Protein AF-0000000084917648 (afdb_homodimer)

Solvent-accessible surface area (backbone atoms only — not comparable to full-atom values): 10241 Å² total; per-residue (Å²): 129,84,77,66,48,69,68,54,46,35,52,49,40,51,48,42,51,74,72,73,44,63,70,90,78,49,55,69,70,57,50,38,51,44,48,20,22,52,56,38,34,49,38,61,77,41,46,79,84,23,60,66,53,55,49,49,50,48,50,49,37,52,44,38,51,43,28,61,74,48,59,87,49,50,29,68,55,18,33,50,52,34,36,52,52,48,54,50,55,53,58,71,70,104,130,84,76,69,48,70,65,52,46,35,52,49,39,52,49,43,50,73,73,72,44,62,68,90,78,49,56,68,70,57,51,37,50,43,48,21,22,52,54,37,34,47,38,60,75,42,48,78,78,28,62,65,52,57,50,51,51,49,51,49,37,52,45,40,51,43,29,61,74,48,60,87,50,51,28,69,56,18,34,52,51,34,36,51,52,49,53,50,55,53,57,72,70,104

InterPro domains:
  IPR000582 Acyl-CoA-binding protein, ACBP [PF00887] (7-85)
  IPR000582 Acyl-CoA-binding protein, ACBP [PS51228] (6-94)
  IPR014352 FERM/acyl-CoA-binding protein superfamily [G3DSA:1.20.80.10] (1-94)
  IPR035984 Acyl-CoA binding protein superfamily [SSF47027] (5-92)

Sequence (188 aa):
MSKQSLDERFKEAIRIANEQIPKTSVPQDVQLVLYAYYKQALSENISYNHHGYESDELITAFKQNAWMQVRHLTADEAKEKYIENINQLLKDRQMSKQSLDERFKEAIRIANEQIPKTSVPQDVQLVLYAYYKQALSENISYNHHGYESDELITAFKQNAWMQVRHLTADEAKEKYIENINQLLKDRQ

pLDDT: mean 89.58, std 13.02, range [46.62, 98.62]

Secondary structure (DSSP, 8-state):
-----HHHHHHHHHHHHHHTS-GGGS-HHHHHHHHHHHHHHTHHHHHTT-HHHHHHHHHHHHHHHHHHTTTTS-HHHHHHHHHHHHHHHHHHH-/-----HHHHHHHHHHHHHHTS-GGGS-HHHHHHHHHHHHHHTHHHHHTT-HHHHHHHHHHHHHHHHHHTTTTS-HHHHHHHHHHHHHHHHHHH-

Radius of gyration: 21.87 Å; Cα contacts (8 Å, |Δi|>4): 157; chains: 2; bounding box: 38×73×40 Å

Organism: Flavobacterium indicum (strain DSM 17447 / CIP 109464 / GPTSA100-9) (NCBI:txid1094466)

Foldseek 3Di:
DPPDDPVRVVVVVVVCCVPPPDPVNDDPVVVVVVVVVVVVVCVVVCPPVPPPVVVVVVVVVVVVVVCVVCVVDDPVRVVVVVVVVVVVVVVVVD/DPPDDPVRVVVVVVVCCVPPPDPVVDDPVVVVVVVVVVVVVCVVVVPVPPPPVVVVVVVVVVVVVVCVVCVVDDPVRVVVVVVVVVVVVVVVVD

Nearest PDB structures (foldseek):
  7qv2-assembly1_o  TM=3.275E-01  e=2.509E+00  Bacillus subtilis subsp. subtilis str. 168
  4w29-assembly1_AO  TM=3.452E-01  e=5.574E+00  Thermus thermophilus HB27
  7qv2-assembly1_o  TM=3.278E-01  e=5.607E+00  Bacillus subtilis subsp. subtilis str. 168

Structure (mmCIF, N/CA/C/O backbone):
data_AF-0000000084917648-model_v1
#
loop_
_entity.id
_entity.type
_entity.pdbx_description
1 polymer 'Probable Acyl CoA binding protein'
#
loop_
_atom_site.group_PDB
_atom_site.id
_atom_site.type_symbol
_atom_site.label_atom_id
_atom_site.label_alt_id
_atom_site.label_comp_id
_atom_site.label_asym_id
_atom_site.label_entity_id
_atom_site.label_seq_id
_atom_site.pdbx_PDB_ins_code
_atom_site.Cartn_x
_atom_site.Cartn_y
_atom_site.Cartn_z
_atom_site.occupancy
_atom_site.B_iso_or_equiv
_atom_site.auth_seq_id
_atom_site.auth_comp_id
_atom_site.auth_asym_id
_atom_site.auth_atom_id
_atom_site.pdbx_PDB_model_num
ATOM 1 N N . MET A 1 1 ? -13.773 -37.625 -17.016 1 46.97 1 MET A N 1
ATOM 2 C CA . MET A 1 1 ? -12.906 -37.156 -15.93 1 46.97 1 MET A CA 1
ATOM 3 C C . MET A 1 1 ? -13.523 -35.969 -15.203 1 46.97 1 MET A C 1
ATOM 5 O O . MET A 1 1 ? -13.914 -34.969 -15.844 1 46.97 1 MET A O 1
ATOM 9 N N . SER A 1 2 ? -14.164 -36 -14.062 1 53.94 2 SER A N 1
ATOM 10 C CA . SER A 1 2 ? -15.023 -35.031 -13.375 1 53.94 2 SER A CA 1
ATOM 11 C C . SER A 1 2 ? -14.359 -33.656 -13.297 1 53.94 2 SER A C 1
ATOM 13 O O . SER A 1 2 ? -13.18 -33.562 -12.953 1 53.94 2 SER A O 1
ATOM 15 N N . LYS A 1 3 ? -14.805 -32.688 -14.086 1 69.44 3 LYS A N 1
ATOM 16 C CA . LYS A 1 3 ? -14.203 -31.359 -14.258 1 69.44 3 LYS A CA 1
ATOM 17 C C . LYS A 1 3 ? -13.898 -30.719 -12.914 1 69.44 3 LYS A C 1
ATOM 19 O O . LYS A 1 3 ? -14.781 -30.609 -12.055 1 69.44 3 LYS A O 1
ATOM 24 N N . GLN A 1 4 ? -12.695 -30.75 -12.5 1 89.69 4 GLN A N 1
ATOM 25 C CA . GLN A 1 4 ? -12.281 -30.109 -11.258 1 89.69 4 GLN A CA 1
ATOM 26 C C . GLN A 1 4 ? -13 -28.781 -11.062 1 89.69 4 GLN A C 1
ATOM 28 O O . GLN A 1 4 ? -13.258 -28.062 -12.023 1 89.69 4 GLN A O 1
ATOM 33 N N . SER A 1 5 ? -13.562 -28.641 -9.906 1 95.62 5 SER A N 1
ATOM 34 C CA . SER A 1 5 ? -14.141 -27.344 -9.586 1 95.62 5 SER A CA 1
ATOM 35 C C . SER A 1 5 ? -13.117 -26.234 -9.758 1 95.62 5 SER A C 1
ATOM 37 O O . SER A 1 5 ? -11.914 -26.484 -9.844 1 95.62 5 SER A O 1
ATOM 39 N N . LEU A 1 6 ? -13.617 -25.078 -9.945 1 96.69 6 LEU A N 1
ATOM 40 C CA . LEU A 1 6 ? -12.734 -23.922 -10.031 1 96.69 6 LEU A CA 1
ATOM 41 C C . LEU A 1 6 ? -11.797 -23.859 -8.828 1 96.69 6 LEU A C 1
ATOM 43 O O . LEU A 1 6 ? -10.602 -23.609 -8.984 1 96.69 6 LEU A O 1
ATOM 47 N N . ASP A 1 7 ? -12.359 -24.141 -7.691 1 95.19 7 ASP A N 1
ATOM 48 C CA . ASP A 1 7 ? -11.57 -24.125 -6.465 1 95.19 7 ASP A CA 1
ATOM 49 C C . ASP A 1 7 ? -10.461 -25.172 -6.516 1 95.19 7 ASP A C 1
ATOM 51 O O . ASP A 1 7 ? -9.336 -24.922 -6.082 1 95.19 7 ASP A O 1
ATOM 55 N N . GLU A 1 8 ? -10.82 -26.297 -6.941 1 96.81 8 GLU A N 1
ATOM 56 C CA . GLU A 1 8 ? -9.828 -27.375 -7.051 1 96.81 8 GLU A CA 1
ATOM 57 C C . GLU A 1 8 ? -8.727 -27.016 -8.047 1 96.81 8 GLU A C 1
ATOM 59 O O . GLU A 1 8 ? -7.551 -27.25 -7.785 1 96.81 8 GLU A O 1
ATOM 64 N N . ARG A 1 9 ? -9.156 -26.484 -9.172 1 97.75 9 ARG A N 1
ATOM 65 C CA . ARG A 1 9 ? -8.188 -26.062 -10.172 1 97.75 9 ARG A CA 1
ATOM 66 C C . ARG A 1 9 ? -7.293 -24.953 -9.625 1 97.75 9 ARG A C 1
ATOM 68 O O . ARG A 1 9 ? -6.094 -24.922 -9.922 1 97.75 9 ARG A O 1
ATOM 75 N N . PHE A 1 10 ? -7.867 -24.062 -8.898 1 98 10 PHE A N 1
ATOM 76 C CA . PHE A 1 10 ? -7.117 -22.984 -8.281 1 98 10 PHE A CA 1
ATOM 77 C C . PHE A 1 10 ? -6.09 -23.516 -7.293 1 98 10 PHE A C 1
ATOM 79 O O . PHE A 1 10 ? -4.926 -23.109 -7.32 1 98 10 PHE A O 1
ATOM 86 N N . LYS A 1 11 ? -6.469 -24.406 -6.48 1 97.25 11 LYS A N 1
ATOM 87 C CA . LYS A 1 11 ? -5.551 -25.016 -5.52 1 97.25 11 LYS A CA 1
ATOM 88 C C . LYS A 1 11 ? -4.414 -25.734 -6.234 1 97.25 11 LYS A C 1
ATOM 90 O O . LYS A 1 11 ? -3.262 -25.672 -5.801 1 97.25 11 LYS A O 1
ATOM 95 N N . GLU A 1 12 ? -4.758 -26.453 -7.262 1 97.69 12 GLU A N 1
ATOM 96 C CA . GLU A 1 12 ? -3.729 -27.141 -8.047 1 97.69 12 GLU A CA 1
ATOM 97 C C . GLU A 1 12 ? -2.748 -26.125 -8.648 1 97.69 12 GLU A C 1
ATOM 99 O O . GLU A 1 12 ? -1.538 -26.375 -8.664 1 97.69 12 GLU A O 1
ATOM 104 N N . ALA A 1 13 ? -3.299 -25.047 -9.211 1 97.94 13 ALA A N 1
ATOM 105 C CA . ALA A 1 13 ? -2.439 -24.016 -9.781 1 97.94 13 ALA A CA 1
ATOM 106 C C . ALA A 1 13 ? -1.473 -23.453 -8.734 1 97.94 13 ALA A C 1
ATOM 108 O O . ALA A 1 13 ? -0.302 -23.203 -9.031 1 97.94 13 ALA A O 1
ATOM 109 N N . ILE A 1 14 ? -1.969 -23.281 -7.504 1 97.69 14 ILE A N 1
ATOM 110 C CA . ILE A 1 14 ? -1.123 -22.812 -6.41 1 97.69 14 ILE A CA 1
ATOM 111 C C . ILE A 1 14 ? -0.004 -23.812 -6.156 1 97.69 14 ILE A C 1
ATOM 113 O O . ILE A 1 14 ? 1.155 -23.438 -5.98 1 97.69 14 ILE A O 1
ATOM 117 N N . ARG A 1 15 ? -0.348 -25.078 -6.121 1 97.75 15 ARG A N 1
ATOM 118 C CA . ARG A 1 15 ? 0.639 -26.125 -5.91 1 97.75 15 ARG A CA 1
ATOM 119 C C . ARG A 1 15 ? 1.707 -26.109 -7 1 97.75 15 ARG A C 1
ATOM 121 O O . ARG A 1 15 ? 2.9 -26.203 -6.707 1 97.75 15 ARG A O 1
ATOM 128 N N . ILE A 1 16 ? 1.282 -26 -8.219 1 97.5 16 ILE A N 1
ATOM 129 C CA . ILE A 1 16 ? 2.197 -25.953 -9.352 1 97.5 16 ILE A CA 1
ATOM 130 C C . ILE A 1 16 ? 3.146 -24.766 -9.195 1 97.5 16 ILE A C 1
ATOM 132 O O . ILE A 1 16 ? 4.359 -24.906 -9.359 1 97.5 16 ILE A O 1
ATOM 136 N N . ALA A 1 17 ? 2.592 -23.578 -8.906 1 97.06 17 ALA A N 1
ATOM 137 C CA . ALA A 1 17 ? 3.395 -22.359 -8.727 1 97.06 17 ALA A CA 1
ATOM 138 C C . ALA A 1 17 ? 4.48 -22.578 -7.672 1 97.06 17 ALA A C 1
ATOM 140 O O . ALA A 1 17 ? 5.617 -22.141 -7.844 1 97.06 17 ALA A O 1
ATOM 141 N N . ASN A 1 18 ? 4.102 -23.281 -6.582 1 96.69 18 ASN A N 1
ATOM 142 C CA . ASN A 1 18 ? 5 -23.453 -5.445 1 96.69 18 ASN A CA 1
ATOM 143 C C . ASN A 1 18 ? 6.027 -24.547 -5.699 1 96.69 18 ASN A C 1
ATOM 145 O O . ASN A 1 18 ? 7.172 -24.453 -5.254 1 96.69 18 ASN A O 1
ATOM 149 N N . GLU A 1 19 ? 5.645 -25.516 -6.457 1 96.56 19 GLU A N 1
ATOM 150 C CA . GLU A 1 19 ? 6.469 -26.719 -6.523 1 96.56 19 GLU A CA 1
ATOM 151 C C . GLU A 1 19 ? 7.215 -26.812 -7.852 1 96.56 19 GLU A C 1
ATOM 153 O O . GLU A 1 19 ? 8.297 -27.391 -7.926 1 96.56 19 GLU A O 1
ATOM 158 N N . GLN A 1 20 ? 6.645 -26.281 -8.891 1 96.25 20 GLN A N 1
ATOM 159 C CA . GLN A 1 20 ? 7.172 -26.594 -10.211 1 96.25 20 GLN A CA 1
ATOM 160 C C . GLN A 1 20 ? 7.754 -25.344 -10.883 1 96.25 20 GLN A C 1
ATOM 162 O O . GLN A 1 20 ? 8.469 -25.453 -11.883 1 96.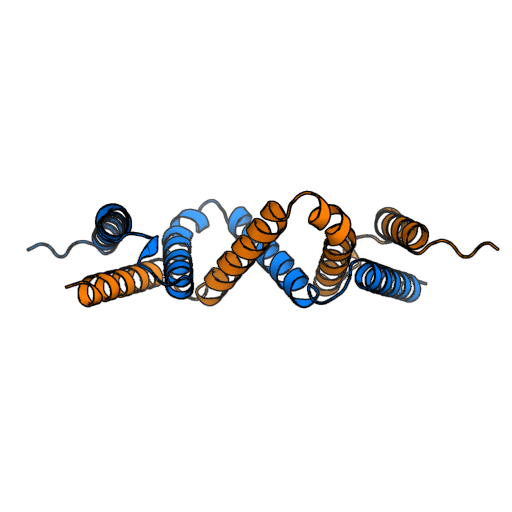25 20 GLN A O 1
ATOM 167 N N . ILE A 1 21 ? 7.492 -24.172 -10.422 1 96.75 21 ILE A N 1
ATOM 168 C CA . ILE A 1 21 ? 7.953 -22.938 -11.055 1 96.75 21 ILE A CA 1
ATOM 169 C C . ILE A 1 21 ? 8.844 -22.172 -10.086 1 96.75 21 ILE A C 1
ATOM 171 O O . ILE A 1 21 ? 8.352 -21.516 -9.164 1 96.75 21 ILE A O 1
ATOM 175 N N . PRO A 1 22 ? 10.133 -22.203 -10.273 1 95.56 22 PRO A N 1
ATOM 176 C CA . PRO A 1 22 ? 11.008 -21.422 -9.398 1 95.56 22 PRO A CA 1
ATOM 177 C C . PRO A 1 22 ? 10.719 -19.922 -9.477 1 95.56 22 PRO A C 1
ATOM 179 O O . PRO A 1 22 ? 10.648 -19.359 -10.562 1 95.56 22 PRO A O 1
ATOM 182 N N . LYS A 1 23 ? 10.586 -19.297 -8.344 1 94.38 23 LYS A N 1
ATOM 183 C CA . LYS A 1 23 ? 10.25 -17.875 -8.266 1 94.38 23 LYS A CA 1
ATOM 184 C C . LYS A 1 23 ? 11.242 -17.031 -9.047 1 94.38 23 LYS A C 1
ATOM 186 O O . LYS A 1 23 ? 10.859 -16.062 -9.703 1 94.38 23 LYS A O 1
ATOM 191 N N . THR A 1 24 ? 12.539 -17.406 -9 1 94.88 24 THR A N 1
ATOM 192 C CA . THR A 1 24 ? 13.625 -16.656 -9.625 1 94.88 24 THR A CA 1
ATOM 193 C C . THR A 1 24 ? 13.492 -16.672 -11.141 1 94.88 24 THR A C 1
ATOM 195 O O . THR A 1 24 ? 14.094 -15.852 -11.836 1 94.88 24 THR A O 1
ATOM 198 N N . SER A 1 25 ? 12.742 -17.625 -11.664 1 95.62 25 SER A N 1
ATOM 199 C CA . SER A 1 25 ? 12.586 -17.75 -13.109 1 95.62 25 SER A CA 1
ATOM 200 C C . SER A 1 25 ? 11.414 -16.906 -13.617 1 95.62 25 SER A C 1
ATOM 202 O O . SER A 1 25 ? 11.203 -16.797 -14.82 1 95.62 25 SER A O 1
ATOM 204 N N . VAL A 1 26 ? 10.602 -16.344 -12.773 1 97 26 VAL A N 1
ATOM 205 C CA . VAL A 1 26 ? 9.406 -15.57 -13.117 1 97 26 VAL A CA 1
ATOM 206 C C . VAL A 1 26 ? 9.727 -14.086 -13.047 1 97 26 VAL A C 1
ATOM 208 O O . VAL A 1 26 ? 10.188 -13.586 -12.016 1 97 26 VAL A O 1
ATOM 211 N N . PRO A 1 27 ? 9.5 -13.344 -14.141 1 95.75 27 PRO A N 1
ATOM 212 C CA . PRO A 1 27 ? 9.703 -11.891 -14.109 1 95.75 27 PRO A CA 1
ATOM 213 C C . PRO A 1 27 ? 8.906 -11.211 -12.992 1 95.75 27 PRO A C 1
ATOM 215 O O . PRO A 1 27 ? 7.797 -11.641 -12.672 1 95.75 27 PRO A O 1
ATOM 218 N N . GLN A 1 28 ? 9.445 -10.164 -12.422 1 94.19 28 GLN A N 1
ATOM 219 C CA . GLN A 1 28 ? 8.859 -9.477 -11.273 1 94.19 28 GLN A CA 1
ATOM 220 C C . GLN A 1 28 ? 7.449 -8.992 -11.578 1 94.19 28 GLN A C 1
ATOM 222 O O . GLN A 1 28 ? 6.57 -9.039 -10.711 1 94.19 28 GLN A O 1
ATOM 227 N N . ASP A 1 29 ? 7.227 -8.5 -12.781 1 95.56 29 ASP A N 1
ATOM 228 C CA . ASP A 1 29 ? 5.91 -7.984 -13.141 1 95.56 29 ASP A CA 1
ATOM 229 C C . ASP A 1 29 ? 4.867 -9.102 -13.148 1 95.56 29 ASP A C 1
ATOM 231 O O . ASP A 1 29 ? 3.725 -8.891 -12.742 1 95.56 29 ASP A O 1
ATOM 235 N N . VAL A 1 30 ? 5.32 -10.312 -13.617 1 97 30 VAL A N 1
ATOM 236 C CA . VAL A 1 30 ? 4.406 -11.453 -13.633 1 97 30 VAL A CA 1
ATOM 237 C C . VAL A 1 30 ? 4.152 -11.93 -12.203 1 97 30 VAL A C 1
ATOM 239 O O . VAL A 1 30 ? 3.029 -12.297 -11.859 1 97 30 VAL A O 1
ATOM 242 N N . GLN A 1 31 ? 5.176 -11.859 -11.359 1 97.38 31 GLN A N 1
ATOM 243 C CA . GLN A 1 31 ? 5 -12.219 -9.953 1 97.38 31 GLN A CA 1
ATOM 244 C C . GLN A 1 31 ? 3.953 -11.328 -9.289 1 97.38 31 GLN A C 1
ATOM 246 O O . GLN A 1 31 ? 3.111 -11.82 -8.531 1 97.38 31 GLN A O 1
ATOM 251 N N . LEU A 1 32 ? 3.959 -10.078 -9.625 1 97 32 LEU A N 1
ATOM 252 C CA . LEU A 1 32 ? 3.02 -9.125 -9.047 1 97 32 LEU A CA 1
ATOM 253 C C . LEU A 1 32 ? 1.599 -9.406 -9.523 1 97 32 LEU A C 1
ATOM 255 O O . LEU A 1 32 ? 0.647 -9.32 -8.75 1 97 32 LEU A O 1
ATOM 259 N N . VAL A 1 33 ? 1.49 -9.734 -10.797 1 97.31 33 VAL A N 1
ATOM 260 C CA . VAL A 1 33 ? 0.186 -10.039 -11.375 1 97.31 33 VAL A CA 1
ATOM 261 C C . VAL A 1 33 ? -0.397 -11.281 -10.703 1 97.31 33 VAL A C 1
ATOM 263 O O . VAL A 1 33 ? -1.576 -11.305 -10.344 1 97.31 33 VAL A O 1
ATOM 266 N N . LEU A 1 34 ? 0.448 -12.281 -10.539 1 98.31 34 LEU A N 1
ATOM 267 C CA . LEU A 1 34 ? 0.015 -13.508 -9.883 1 98.31 34 LEU A CA 1
ATOM 268 C C . LEU A 1 34 ? -0.412 -13.242 -8.445 1 98.31 34 LEU A C 1
ATOM 270 O O . LEU A 1 34 ? -1.437 -13.75 -7.988 1 98.31 34 LEU A O 1
ATOM 274 N N . TYR A 1 35 ? 0.358 -12.445 -7.773 1 97.44 35 TYR A N 1
ATOM 275 C CA . TYR A 1 35 ? 0.004 -12.031 -6.422 1 97.44 35 TYR A CA 1
ATOM 276 C C . TYR A 1 35 ? -1.377 -11.383 -6.391 1 97.44 35 TYR A C 1
ATOM 278 O O . TYR A 1 35 ? -2.203 -11.711 -5.535 1 97.44 35 TYR A O 1
ATOM 286 N N . ALA A 1 36 ? -1.595 -10.469 -7.25 1 97.38 36 ALA A N 1
ATOM 287 C CA . ALA A 1 36 ? -2.844 -9.711 -7.289 1 97.38 36 ALA A CA 1
ATOM 288 C C . ALA A 1 36 ? -4.039 -10.641 -7.48 1 97.38 36 ALA A C 1
ATOM 290 O O . ALA A 1 36 ? -5.031 -10.547 -6.75 1 97.38 36 ALA A O 1
ATOM 291 N N . TYR A 1 37 ? -3.928 -11.547 -8.469 1 97.88 37 TYR A N 1
ATOM 292 C CA . TYR A 1 37 ? -5.016 -12.484 -8.719 1 97.88 37 TYR A CA 1
ATOM 293 C C . TYR A 1 37 ? -5.215 -13.422 -7.531 1 97.88 37 TYR A C 1
ATOM 295 O O . TYR A 1 37 ? -6.348 -13.711 -7.145 1 97.88 37 TYR A O 1
ATOM 303 N N . TYR A 1 38 ? -4.125 -13.906 -6.949 1 97.38 38 TYR A N 1
ATOM 304 C CA . TYR A 1 38 ? -4.195 -14.781 -5.777 1 97.38 38 TYR A CA 1
ATOM 305 C C . TYR A 1 38 ? -4.934 -14.094 -4.633 1 97.38 38 TYR A C 1
ATOM 307 O O . TYR A 1 38 ? -5.863 -14.664 -4.062 1 97.38 38 TYR A O 1
ATOM 315 N N . LYS A 1 39 ? -4.445 -12.898 -4.375 1 93.88 39 LYS A N 1
ATOM 316 C CA . LYS A 1 39 ? -5.051 -12.125 -3.297 1 93.88 39 LYS A CA 1
ATOM 317 C C . LYS A 1 39 ? -6.535 -11.875 -3.566 1 93.88 39 LYS A C 1
ATOM 319 O O . LYS A 1 39 ? -7.367 -12.047 -2.676 1 93.88 39 LYS A O 1
ATOM 324 N N . GLN A 1 40 ? -6.926 -11.469 -4.758 1 94.88 40 GLN A N 1
ATOM 325 C CA . GLN A 1 40 ? -8.305 -11.18 -5.129 1 94.88 40 GLN A CA 1
ATOM 326 C C . GLN A 1 40 ? -9.164 -12.438 -5.09 1 94.88 40 GLN A C 1
ATOM 328 O O . GLN A 1 40 ? -10.352 -12.375 -4.762 1 94.88 40 GLN A O 1
ATOM 333 N N . ALA A 1 41 ? -8.586 -13.578 -5.406 1 96.19 41 ALA A N 1
ATOM 334 C CA . ALA A 1 41 ? -9.289 -14.859 -5.391 1 96.19 41 ALA A CA 1
ATOM 335 C C . ALA A 1 41 ? -9.734 -15.219 -3.977 1 96.19 41 ALA A C 1
ATOM 337 O O . ALA A 1 41 ? -10.742 -15.914 -3.795 1 96.19 41 ALA A O 1
ATOM 338 N N . LEU A 1 42 ? -9.023 -14.727 -3.02 1 91.69 42 LEU A N 1
ATOM 339 C CA . LEU A 1 42 ? -9.312 -15.055 -1.626 1 91.69 42 LEU A CA 1
ATOM 340 C C . LEU A 1 42 ? -10.266 -14.031 -1.016 1 91.69 42 LEU A C 1
ATOM 342 O O . LEU A 1 42 ? -10.688 -14.172 0.132 1 91.69 42 LEU A O 1
ATOM 346 N N . SER A 1 43 ? -10.594 -12.945 -1.719 1 84.81 43 SER A N 1
ATOM 347 C CA . SER A 1 43 ? -11.305 -11.789 -1.184 1 84.81 43 SER A CA 1
ATOM 348 C C . SER A 1 43 ? -12.719 -12.164 -0.742 1 84.81 43 SER A C 1
ATOM 350 O O . SER A 1 43 ? -13.273 -11.547 0.163 1 84.81 43 SER A O 1
ATOM 352 N N . GLU A 1 44 ? -13.516 -13.031 -1.524 1 71.94 44 GLU A N 1
ATOM 353 C CA . GLU A 1 44 ? -14.844 -13.438 -1.086 1 71.94 44 GLU A CA 1
ATOM 354 C C . GLU A 1 44 ? -14.789 -14.125 0.275 1 71.94 44 GLU A C 1
ATOM 356 O O . GLU A 1 44 ? -15.711 -13.992 1.08 1 71.94 44 GLU A O 1
ATOM 361 N N . ASN A 1 45 ? -13.844 -14.875 0.431 1 65.94 45 ASN A N 1
ATOM 362 C CA . ASN A 1 45 ? -13.672 -15.492 1.741 1 65.94 45 ASN A CA 1
ATOM 363 C C . ASN A 1 45 ? -13.391 -14.453 2.822 1 65.94 45 ASN A C 1
ATOM 365 O O . ASN A 1 45 ? -13.766 -14.641 3.98 1 65.94 45 ASN A O 1
ATOM 369 N N . ILE A 1 46 ? -12.914 -13.336 2.443 1 59.69 46 ILE A N 1
ATOM 370 C CA . ILE A 1 46 ? -12.578 -12.234 3.336 1 59.69 46 ILE A CA 1
ATOM 371 C C . ILE A 1 46 ? -13.805 -11.344 3.535 1 59.69 46 ILE A C 1
ATOM 373 O O . ILE A 1 46 ? -14.016 -10.805 4.625 1 59.69 46 ILE A O 1
ATOM 377 N N . SER A 1 47 ? -14.664 -11.227 2.51 1 57.38 47 SER A N 1
ATOM 378 C CA . SER A 1 47 ? -15.789 -10.297 2.473 1 57.38 47 SER A CA 1
ATOM 379 C C . SER A 1 47 ? -16.812 -10.617 3.559 1 57.38 47 SER A C 1
ATOM 381 O O . SER A 1 47 ? -17.375 -9.703 4.168 1 57.38 47 SER A O 1
ATOM 383 N N . TYR A 1 48 ? -17.234 -11.898 3.715 1 53.47 48 TYR A N 1
ATOM 384 C CA . TYR A 1 48 ? -18.312 -12.148 4.668 1 53.47 48 TYR A CA 1
ATOM 385 C C . TYR A 1 48 ? -18 -11.539 6.027 1 53.47 48 TYR A C 1
ATOM 387 O O . TYR A 1 48 ? -18.875 -10.977 6.688 1 53.47 48 TYR A O 1
ATOM 395 N N . ASN A 1 49 ? -16.984 -11.922 6.574 1 52.19 49 ASN A N 1
ATOM 396 C CA . ASN A 1 49 ? -16.688 -11.5 7.941 1 52.19 49 ASN A CA 1
ATOM 397 C C . ASN A 1 49 ? -15.969 -10.156 7.973 1 52.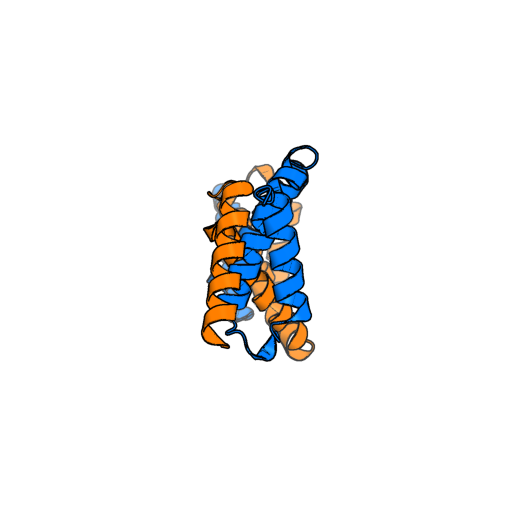19 49 ASN A C 1
ATOM 399 O O . ASN A 1 49 ? -15.852 -9.539 9.031 1 52.19 49 ASN A O 1
ATOM 403 N N . HIS A 1 50 ? -15.406 -9.586 6.738 1 57.53 50 HIS A N 1
ATOM 404 C CA . HIS A 1 50 ? -14.328 -8.648 7.035 1 57.53 50 HIS A CA 1
ATOM 405 C C . HIS A 1 50 ? -14.516 -7.332 6.281 1 57.53 50 HIS A C 1
ATOM 407 O O . HIS A 1 50 ? -13.562 -6.805 5.699 1 57.53 50 HIS A O 1
ATOM 413 N N . HIS A 1 51 ? -15.68 -6.922 6.098 1 59.97 51 HIS A N 1
ATOM 414 C CA . HIS A 1 51 ? -15.867 -5.582 5.559 1 59.97 51 HIS A CA 1
ATOM 415 C C . HIS A 1 51 ? -14.82 -4.617 6.121 1 59.97 51 HIS A C 1
ATOM 417 O O . HIS A 1 51 ? -14.25 -3.814 5.379 1 59.97 51 HIS A O 1
ATOM 423 N N . GLY A 1 52 ? -14.586 -4.836 7.395 1 64.25 52 GLY A N 1
ATOM 424 C CA . GLY A 1 52 ? -13.602 -3.984 8.039 1 64.25 52 GLY A CA 1
ATOM 425 C C . GLY A 1 52 ? -12.203 -4.164 7.488 1 64.25 52 GLY A C 1
ATOM 426 O O . GLY A 1 52 ? -11.477 -3.186 7.285 1 64.25 52 GLY A O 1
ATOM 427 N N . TYR A 1 53 ? -11.922 -5.383 7.211 1 66.25 53 TYR A N 1
ATOM 428 C CA . TYR A 1 53 ? -10.586 -5.695 6.719 1 66.25 53 TYR A CA 1
ATOM 429 C C . TYR A 1 53 ? -10.383 -5.133 5.316 1 66.25 53 TYR A C 1
ATOM 431 O O . TYR A 1 53 ? -9.352 -4.52 5.035 1 66.25 53 TYR A O 1
ATOM 439 N N . GLU A 1 54 ? -11.391 -5.2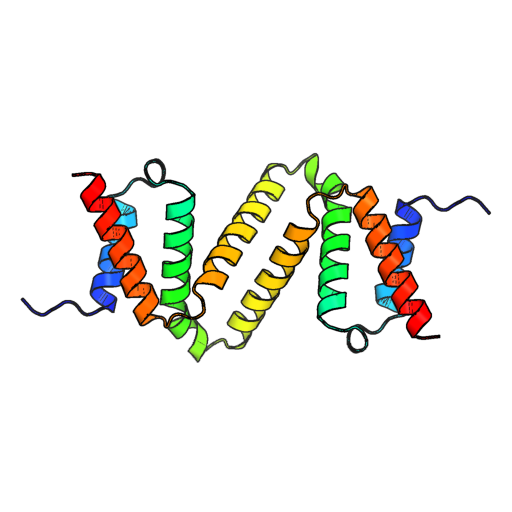89 4.461 1 67.69 54 GLU A N 1
ATOM 440 C CA . GLU A 1 54 ? -11.32 -4.738 3.111 1 67.69 54 GLU A CA 1
ATOM 441 C C . GLU A 1 54 ? -11.172 -3.221 3.143 1 67.69 54 GLU A C 1
ATOM 443 O O . GLU A 1 54 ? -10.398 -2.65 2.369 1 67.69 54 GLU A O 1
ATOM 448 N N . SER A 1 55 ? -11.859 -2.674 4.125 1 76.44 55 SER A N 1
ATOM 449 C CA . SER A 1 55 ? -11.766 -1.224 4.262 1 76.44 55 SER A CA 1
ATOM 450 C C . SER A 1 55 ? -10.367 -0.799 4.688 1 76.44 55 SER A C 1
ATOM 452 O O . SER A 1 55 ? -9.797 0.137 4.125 1 76.44 55 SER A O 1
ATOM 454 N N . ASP A 1 56 ? -9.836 -1.603 5.504 1 84.69 56 ASP A N 1
ATOM 455 C CA . ASP A 1 56 ? -8.5 -1.294 6.008 1 84.69 56 ASP A CA 1
ATOM 456 C C . ASP A 1 56 ? -7.449 -1.474 4.918 1 84.69 56 ASP A C 1
ATOM 458 O O . ASP A 1 56 ? -6.516 -0.674 4.812 1 84.69 56 ASP A O 1
ATOM 462 N N . GLU A 1 57 ? -7.699 -2.479 4.125 1 83.81 57 GLU A N 1
ATOM 463 C CA . GLU A 1 57 ? -6.75 -2.729 3.045 1 83.81 57 GLU A CA 1
ATOM 464 C C . GLU A 1 57 ? -6.836 -1.647 1.972 1 83.81 57 GLU A C 1
ATOM 466 O O . GLU A 1 57 ? -5.816 -1.233 1.416 1 83.81 57 GLU A O 1
ATOM 471 N N . LEU A 1 58 ? -8.047 -1.245 1.773 1 87.06 58 LEU A N 1
ATOM 472 C CA . LEU A 1 58 ? -8.234 -0.173 0.802 1 87.06 58 LEU A CA 1
ATOM 473 C C . LEU A 1 58 ? -7.602 1.124 1.293 1 87.06 58 LEU A C 1
ATOM 475 O O . LEU A 1 58 ? -6.938 1.825 0.525 1 87.06 58 LEU A O 1
ATOM 479 N N . ILE A 1 59 ? -7.777 1.362 2.541 1 88.62 59 ILE A N 1
ATOM 480 C CA . ILE A 1 59 ? -7.199 2.566 3.129 1 88.62 59 ILE A CA 1
ATOM 481 C C . ILE A 1 59 ? -5.676 2.5 3.051 1 88.62 59 ILE A C 1
ATOM 483 O O . ILE A 1 59 ? -5.023 3.471 2.658 1 88.62 59 ILE A O 1
ATOM 487 N N . THR A 1 60 ? -5.188 1.376 3.303 1 90 60 THR A N 1
ATOM 488 C CA . THR A 1 60 ? -3.744 1.176 3.225 1 90 60 THR A CA 1
ATOM 489 C C . THR A 1 60 ? -3.246 1.396 1.799 1 90 60 THR A C 1
ATOM 491 O O . THR A 1 60 ? -2.232 2.064 1.586 1 90 60 THR A O 1
ATOM 494 N N . ALA A 1 61 ? -3.951 0.893 0.881 1 89.19 61 ALA A N 1
ATOM 495 C CA . ALA A 1 61 ? -3.576 1.064 -0.52 1 89.19 61 ALA A CA 1
ATOM 496 C C . ALA A 1 61 ? -3.588 2.539 -0.915 1 89.19 61 ALA A C 1
ATOM 498 O O . ALA A 1 61 ? -2.668 3.018 -1.582 1 89.19 61 ALA A O 1
ATOM 499 N N . PHE A 1 62 ? -4.602 3.254 -0.469 1 92.06 62 PHE A N 1
ATOM 500 C CA . PHE A 1 62 ? -4.707 4.672 -0.784 1 92.06 62 PHE A CA 1
ATOM 501 C C . PHE A 1 62 ? -3.533 5.445 -0.193 1 92.06 62 PHE A C 1
ATOM 503 O O . PHE A 1 62 ? -2.938 6.289 -0.867 1 92.06 62 PHE A O 1
ATOM 510 N N . LYS A 1 63 ? -3.23 5.07 1.016 1 93.62 63 LYS A N 1
ATOM 511 C CA . LYS A 1 63 ? -2.117 5.734 1.688 1 93.62 63 LYS A CA 1
ATOM 512 C C . LYS A 1 63 ? -0.8 5.461 0.97 1 93.62 63 LYS A C 1
ATOM 514 O O . LYS A 1 63 ? -0.023 6.383 0.714 1 93.62 63 LYS A O 1
ATOM 519 N N . GLN A 1 64 ? -0.64 4.297 0.621 1 91.12 64 GLN A N 1
ATOM 520 C CA . GLN A 1 64 ? 0.599 3.918 -0.048 1 91.12 64 GLN A CA 1
ATOM 521 C C . GLN A 1 64 ? 0.712 4.586 -1.416 1 91.12 64 GLN A C 1
ATOM 523 O O . GLN A 1 64 ? 1.792 5.035 -1.807 1 91.12 64 GLN A O 1
ATOM 528 N N . ASN A 1 65 ? -0.356 4.562 -2.072 1 92.12 65 ASN A N 1
ATOM 529 C CA . ASN A 1 65 ? -0.372 5.207 -3.383 1 92.12 65 ASN A CA 1
ATOM 530 C C . ASN A 1 65 ? -0.096 6.703 -3.275 1 92.12 65 ASN A C 1
ATOM 532 O O . ASN A 1 65 ? 0.649 7.262 -4.082 1 92.12 65 ASN A O 1
ATOM 536 N N . ALA A 1 66 ? -0.697 7.352 -2.342 1 94.62 66 ALA A N 1
ATOM 537 C CA . ALA A 1 66 ? -0.446 8.773 -2.113 1 94.62 66 ALA A CA 1
ATOM 538 C C . ALA A 1 66 ? 1.03 9.031 -1.825 1 94.62 66 ALA A C 1
ATOM 540 O O . ALA A 1 66 ? 1.616 9.977 -2.354 1 94.62 66 ALA A O 1
ATOM 541 N N . TRP A 1 67 ? 1.586 8.188 -1.065 1 94.06 67 TRP A N 1
ATOM 542 C CA . TRP A 1 67 ? 2.998 8.336 -0.726 1 94.06 67 TRP A CA 1
ATOM 543 C C . TRP A 1 67 ? 3.877 8.125 -1.955 1 94.06 67 TRP A C 1
ATOM 545 O O . TRP A 1 67 ? 4.832 8.875 -2.176 1 94.06 67 TRP A O 1
ATOM 555 N N . MET A 1 68 ? 3.521 7.172 -2.734 1 91.38 68 MET A N 1
ATOM 556 C CA . MET A 1 68 ? 4.297 6.91 -3.943 1 91.38 68 MET A CA 1
ATOM 557 C C . MET A 1 68 ? 4.332 8.141 -4.844 1 91.38 68 MET A C 1
ATOM 559 O O . MET A 1 68 ? 5.328 8.383 -5.527 1 91.38 68 MET A O 1
ATOM 563 N N . GLN A 1 69 ? 3.322 8.93 -4.824 1 94.31 69 GLN A N 1
ATOM 564 C CA . GLN A 1 69 ? 3.207 10.102 -5.691 1 94.31 69 GLN A CA 1
ATOM 565 C C . GLN A 1 69 ? 4.148 11.219 -5.242 1 94.31 69 GLN A C 1
ATOM 567 O O . GLN A 1 69 ? 4.445 12.133 -6.008 1 94.31 69 GLN A O 1
ATOM 572 N N . VAL A 1 70 ? 4.676 11.141 -4.059 1 95.88 70 VAL A N 1
ATOM 573 C CA . VAL A 1 70 ? 5.492 12.242 -3.557 1 95.88 70 VAL A CA 1
ATOM 574 C C . VAL A 1 70 ? 6.891 11.734 -3.211 1 95.88 70 VAL A C 1
ATOM 576 O O . VAL A 1 70 ? 7.695 12.453 -2.623 1 95.88 70 VAL A O 1
ATOM 579 N N . ARG A 1 71 ? 7.176 10.516 -3.512 1 91.69 71 ARG A N 1
ATOM 580 C CA . ARG A 1 71 ? 8.453 9.898 -3.164 1 91.69 71 ARG A CA 1
ATOM 581 C C . ARG A 1 71 ? 9.609 10.602 -3.869 1 91.69 71 ARG A C 1
ATOM 583 O O . ARG A 1 71 ? 10.773 10.438 -3.484 1 91.69 71 ARG A O 1
ATOM 590 N N . HIS A 1 72 ? 9.281 11.312 -4.953 1 94.44 72 HIS A N 1
ATOM 591 C CA . HIS A 1 72 ? 10.32 12.023 -5.684 1 94.44 72 HIS A CA 1
ATOM 592 C C . HIS A 1 72 ? 10.82 13.234 -4.898 1 94.44 72 HIS A C 1
ATOM 594 O O . HIS A 1 72 ? 11.867 13.797 -5.215 1 94.44 72 HIS A O 1
ATOM 600 N N . LEU A 1 73 ? 10.141 13.641 -3.889 1 96.19 73 LEU A N 1
ATOM 601 C CA . LEU A 1 73 ? 10.516 14.773 -3.057 1 96.19 73 LEU A CA 1
ATOM 602 C C . LEU A 1 73 ? 11.562 14.367 -2.023 1 96.19 73 LEU A C 1
ATOM 604 O O . LEU A 1 73 ? 11.547 13.242 -1.529 1 96.19 73 LEU A O 1
ATOM 608 N N . THR A 1 74 ? 12.445 15.289 -1.697 1 94.25 74 THR A N 1
ATOM 609 C CA . THR A 1 74 ? 13.312 15.094 -0.542 1 94.25 74 THR A CA 1
ATOM 610 C C . THR A 1 74 ? 12.523 15.234 0.757 1 94.25 74 THR A C 1
ATOM 612 O O . THR A 1 74 ? 11.414 15.758 0.76 1 94.25 74 THR A O 1
ATOM 615 N N . ALA A 1 75 ? 13.125 14.727 1.817 1 94.94 75 ALA A N 1
ATOM 616 C CA . ALA A 1 75 ? 12.492 14.883 3.123 1 94.94 75 ALA A CA 1
ATOM 617 C C . ALA A 1 75 ? 12.195 16.359 3.42 1 94.94 75 ALA A C 1
ATOM 619 O O . ALA A 1 75 ? 11.125 16.688 3.916 1 94.94 75 ALA A O 1
ATOM 620 N N . ASP A 1 76 ? 13.117 17.219 3.127 1 96.81 76 ASP A N 1
ATOM 621 C CA . ASP A 1 76 ? 12.945 18.641 3.408 1 96.81 76 ASP A CA 1
ATOM 622 C C . ASP A 1 76 ? 11.828 19.234 2.564 1 96.81 76 ASP A C 1
ATOM 624 O O . ASP A 1 76 ? 11.023 20.031 3.061 1 96.81 76 ASP A O 1
ATOM 628 N N . GLU A 1 77 ? 11.742 18.844 1.325 1 97.75 77 GLU A N 1
ATOM 629 C CA . GLU A 1 77 ? 10.656 19.297 0.466 1 97.75 77 GLU A CA 1
ATOM 630 C C . GLU A 1 77 ? 9.305 18.844 0.999 1 97.75 77 GLU A C 1
ATOM 632 O O . GLU A 1 77 ? 8.336 19.609 0.983 1 97.75 77 GLU A O 1
ATOM 637 N N . ALA A 1 78 ? 9.273 17.656 1.462 1 98.06 78 ALA A N 1
ATOM 638 C CA . ALA A 1 78 ? 8.023 17.109 1.998 1 98.06 78 ALA A CA 1
ATOM 639 C C . ALA A 1 78 ? 7.602 17.844 3.26 1 98.06 78 ALA A C 1
ATOM 641 O O . ALA A 1 78 ? 6.414 18.125 3.457 1 98.06 78 ALA A O 1
ATOM 642 N N . LYS A 1 79 ? 8.547 18.125 4.086 1 98.06 79 LYS A N 1
ATOM 643 C CA . LYS A 1 79 ? 8.242 18.906 5.27 1 98.06 79 LYS A CA 1
ATOM 644 C C . LYS A 1 79 ? 7.602 20.25 4.891 1 98.06 79 LYS A C 1
ATOM 646 O O . LYS A 1 79 ? 6.602 20.656 5.484 1 98.06 79 LYS A O 1
ATOM 651 N N . GLU A 1 80 ? 8.188 20.906 3.898 1 98.56 80 GLU A N 1
ATOM 652 C CA . GLU A 1 80 ? 7.672 22.203 3.457 1 98.56 80 GLU A CA 1
ATOM 653 C C . GLU A 1 80 ? 6.238 22.078 2.951 1 98.56 80 GLU A C 1
ATOM 655 O O . GLU A 1 80 ? 5.383 22.891 3.285 1 98.56 80 GLU A O 1
ATOM 660 N N . LYS A 1 81 ? 6.027 21.094 2.184 1 98.62 81 LYS A N 1
ATOM 661 C CA . LYS A 1 81 ? 4.691 20.891 1.629 1 98.62 81 LYS A CA 1
ATOM 662 C C . LYS A 1 81 ? 3.684 20.562 2.727 1 98.62 81 LYS A C 1
ATOM 664 O O . LYS A 1 81 ? 2.543 21.031 2.688 1 98.62 81 LYS A O 1
ATOM 669 N N . TYR A 1 82 ? 4.117 19.734 3.641 1 98.56 82 TYR A N 1
ATOM 670 C CA . TYR A 1 82 ? 3.26 19.438 4.781 1 98.56 82 TYR A CA 1
ATOM 671 C C . TYR A 1 82 ? 2.865 20.719 5.508 1 98.56 82 TYR A C 1
ATOM 673 O O . TYR A 1 82 ? 1.681 20.953 5.762 1 98.56 82 TYR A O 1
ATOM 681 N N . ILE A 1 83 ? 3.812 21.547 5.836 1 98.56 83 ILE A N 1
ATOM 682 C CA . ILE A 1 83 ? 3.604 22.797 6.555 1 98.56 83 ILE A CA 1
ATOM 683 C C . ILE A 1 83 ? 2.643 23.688 5.77 1 98.56 83 ILE A C 1
ATOM 685 O O . ILE A 1 83 ? 1.714 24.266 6.34 1 98.56 83 ILE A O 1
ATOM 689 N N . GLU A 1 84 ? 2.863 23.781 4.465 1 98.5 84 GLU A N 1
ATOM 690 C CA . GLU A 1 84 ? 2.008 24.594 3.604 1 98.5 84 GLU A CA 1
ATOM 691 C C . GLU A 1 84 ? 0.553 24.141 3.688 1 98.5 84 GLU A C 1
ATOM 693 O O . GLU A 1 84 ? -0.355 24.969 3.777 1 98.5 84 GLU A O 1
ATOM 698 N N . ASN A 1 85 ? 0.338 22.875 3.637 1 98.25 85 ASN A N 1
ATOM 699 C CA . ASN A 1 85 ? -1.017 22.328 3.711 1 98.25 85 ASN A CA 1
ATOM 700 C C . ASN A 1 85 ? -1.671 22.641 5.051 1 98.25 85 ASN A C 1
ATOM 702 O O . ASN A 1 85 ? -2.842 23.031 5.105 1 98.25 85 ASN A O 1
ATOM 706 N N . ILE A 1 86 ? -0.907 22.5 6.105 1 98.12 86 ILE A N 1
ATOM 707 C CA . ILE A 1 86 ? -1.439 22.781 7.434 1 98.12 86 ILE A CA 1
ATOM 708 C C . ILE A 1 86 ? -1.804 24.266 7.535 1 98.12 86 ILE A C 1
ATOM 710 O O . ILE A 1 86 ? -2.871 24.609 8.047 1 98.12 86 ILE A O 1
ATOM 714 N N . ASN A 1 87 ? -0.885 25.141 7.07 1 97.38 87 ASN A N 1
ATOM 715 C CA . ASN A 1 87 ? -1.159 26.578 7.094 1 97.38 87 ASN A CA 1
ATOM 716 C C . ASN A 1 87 ? -2.428 26.906 6.316 1 97.38 87 ASN A C 1
ATOM 718 O O . ASN A 1 87 ? -3.217 27.75 6.75 1 97.38 87 ASN A O 1
ATOM 722 N N . GLN A 1 88 ? -2.635 26.266 5.188 1 97.19 88 GLN A N 1
ATOM 723 C CA . GLN A 1 88 ? -3.838 26.469 4.391 1 97.19 88 GLN A CA 1
ATOM 724 C C . GLN A 1 88 ? -5.086 26.031 5.148 1 97.19 88 GLN A C 1
ATOM 726 O O . GLN A 1 88 ? -6.105 26.734 5.125 1 97.19 88 GLN A O 1
ATOM 731 N N . LEU A 1 89 ? -4.992 24.906 5.797 1 96.5 89 LEU A N 1
ATOM 732 C CA . LEU A 1 89 ? -6.121 24.406 6.57 1 96.5 89 LEU A CA 1
ATOM 733 C C . LEU A 1 89 ? -6.477 25.359 7.703 1 96.5 89 LEU A C 1
ATOM 735 O O . LEU A 1 89 ? -7.656 25.562 8 1 96.5 89 LEU A O 1
ATOM 739 N N . LEU A 1 90 ? -5.477 25.953 8.375 1 95.12 90 LEU A N 1
ATOM 740 C CA . LEU A 1 90 ? -5.695 26.906 9.453 1 95.12 90 LEU A CA 1
ATOM 741 C C . LEU A 1 90 ? -6.359 28.172 8.914 1 95.12 90 LEU A C 1
ATOM 743 O O . LEU A 1 90 ? -7.262 28.719 9.5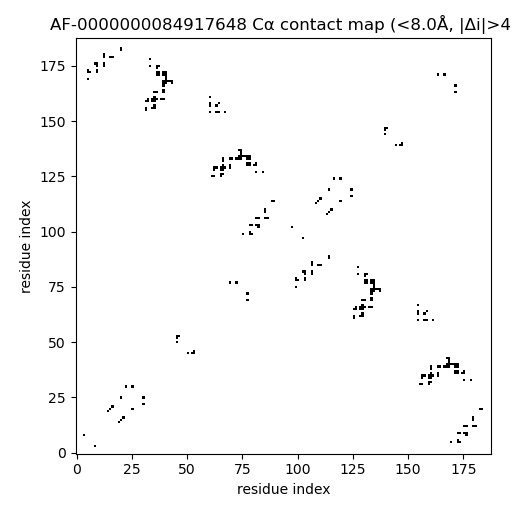55 1 95.12 90 LEU A O 1
ATOM 747 N N . LYS A 1 91 ? -5.934 28.547 7.766 1 93.69 91 LYS A N 1
ATOM 748 C CA . LYS A 1 91 ? -6.477 29.766 7.156 1 93.69 91 LYS A CA 1
ATOM 749 C C . LYS A 1 91 ? -7.949 29.594 6.801 1 93.69 91 LYS A C 1
ATOM 751 O O . LYS A 1 91 ? -8.75 30.516 6.961 1 93.69 91 LYS A O 1
ATOM 756 N N . ASP A 1 92 ? -8.305 28.406 6.348 1 91.5 92 ASP A N 1
ATOM 757 C CA . ASP A 1 92 ? -9.672 28.109 5.941 1 91.5 92 ASP A CA 1
ATOM 758 C C . ASP A 1 92 ? -10.602 28.031 7.156 1 91.5 92 ASP A C 1
ATOM 760 O O . ASP A 1 92 ? -11.82 28.109 7.016 1 91.5 92 ASP A O 1
ATOM 764 N N . ARG A 1 93 ? -10.062 27.938 8.32 1 88.81 93 ARG A N 1
ATOM 765 C CA . ARG A 1 93 ? -10.867 27.766 9.531 1 88.81 93 ARG A CA 1
ATOM 766 C C . ARG A 1 93 ? -10.953 29.062 10.32 1 88.81 93 ARG A C 1
ATOM 768 O O . ARG A 1 93 ? -11.688 29.156 11.305 1 88.81 93 ARG A O 1
ATOM 775 N N . GLN A 1 94 ? -10.227 30.125 9.977 1 81.56 94 GLN A N 1
ATOM 776 C CA . GLN A 1 94 ? -10.352 31.453 10.578 1 81.56 94 GLN A CA 1
ATOM 777 C C . GLN A 1 94 ? -11.539 32.219 9.984 1 81.56 94 GLN A C 1
ATOM 779 O O . GLN A 1 94 ? -11.914 31.984 8.836 1 81.56 94 GLN A O 1
ATOM 784 N N . MET B 1 1 ? 13.656 37.469 15.438 1 46.62 1 MET B N 1
ATOM 785 C CA . MET B 1 1 ? 13.047 36.219 15.945 1 46.62 1 MET B CA 1
ATOM 786 C C . MET B 1 1 ? 13.633 35 15.25 1 46.62 1 MET B C 1
ATOM 788 O O . MET B 1 1 ? 13.633 34.938 14.023 1 46.62 1 MET B O 1
ATOM 792 N N . SER B 1 2 ? 14.586 34.219 15.734 1 54.25 2 SER B N 1
ATOM 793 C CA . SER B 1 2 ? 15.445 33.219 15.133 1 54.25 2 SER B CA 1
ATOM 794 C C . SER B 1 2 ? 14.625 32.219 14.32 1 54.25 2 SER B C 1
ATOM 796 O O . SER B 1 2 ? 13.594 31.719 14.789 1 54.25 2 SER B O 1
ATOM 798 N N . LYS B 1 3 ? 14.625 32.344 12.992 1 67.5 3 LYS B N 1
ATOM 799 C CA . LYS B 1 3 ? 13.789 31.609 12.047 1 67.5 3 LYS B CA 1
ATOM 800 C C . LYS B 1 3 ? 13.781 30.109 12.375 1 67.5 3 LYS B C 1
ATOM 802 O O . LYS B 1 3 ? 14.844 29.5 12.492 1 67.5 3 LYS B O 1
ATOM 807 N N . GLN B 1 4 ? 12.766 29.625 12.984 1 89.5 4 GLN B N 1
ATOM 808 C CA . GLN B 1 4 ? 12.633 28.203 13.297 1 89.5 4 GLN B CA 1
ATOM 809 C C . GLN B 1 4 ? 13.188 27.344 12.164 1 89.5 4 GLN B C 1
ATOM 811 O O . GLN B 1 4 ? 13.07 27.688 10.992 1 89.5 4 GLN B O 1
ATOM 816 N N . SER B 1 5 ? 14.008 26.406 12.57 1 95.69 5 SER B N 1
ATOM 817 C CA . SER B 1 5 ? 14.477 25.453 11.578 1 95.69 5 SER B CA 1
ATOM 818 C C . SER B 1 5 ? 13.305 24.75 10.883 1 95.69 5 SER B C 1
ATOM 820 O O . SER B 1 5 ? 12.172 24.812 11.367 1 95.69 5 SER B O 1
ATOM 822 N N . LEU B 1 6 ? 13.578 24.266 9.742 1 96.69 6 LEU B N 1
ATOM 823 C CA . LEU B 1 6 ? 12.555 23.516 9.031 1 96.69 6 LEU B CA 1
ATOM 824 C C . LEU B 1 6 ? 11.992 22.406 9.914 1 96.69 6 LEU B C 1
ATOM 826 O O . LEU B 1 6 ? 10.773 22.188 9.953 1 96.69 6 LEU B O 1
ATOM 830 N N . ASP B 1 7 ? 12.883 21.766 10.617 1 95.25 7 ASP B N 1
ATOM 831 C CA . ASP B 1 7 ? 12.469 20.688 11.516 1 95.25 7 ASP B CA 1
ATOM 832 C C . ASP B 1 7 ? 11.547 21.219 12.609 1 95.25 7 ASP B C 1
ATOM 834 O O . ASP B 1 7 ? 10.562 20.562 12.961 1 95.25 7 ASP B O 1
ATOM 838 N N . GLU B 1 8 ? 11.938 22.281 13.156 1 96.81 8 GLU B N 1
ATOM 839 C CA . GLU B 1 8 ? 11.109 22.875 14.203 1 96.81 8 GLU B CA 1
ATOM 840 C C . GLU B 1 8 ? 9.734 23.266 13.672 1 96.81 8 GLU B C 1
ATOM 842 O O . GLU B 1 8 ? 8.719 23.047 14.328 1 96.81 8 GLU B O 1
ATOM 847 N N . ARG B 1 9 ? 9.75 23.906 12.508 1 97.75 9 ARG B N 1
ATOM 848 C CA . ARG B 1 9 ? 8.492 24.281 11.875 1 97.75 9 ARG B CA 1
ATOM 849 C C . ARG B 1 9 ? 7.641 23.047 11.57 1 97.75 9 ARG B C 1
ATOM 851 O O . ARG B 1 9 ? 6.414 23.094 11.711 1 97.75 9 ARG B O 1
ATOM 858 N N . PHE B 1 10 ? 8.273 22.031 11.133 1 98 10 PHE B N 1
ATOM 859 C CA . PHE B 1 10 ? 7.586 20.766 10.836 1 98 10 PHE B CA 1
ATOM 860 C C . PHE B 1 10 ? 6.953 20.188 12.094 1 98 10 PHE B C 1
ATOM 862 O O . PHE B 1 10 ? 5.785 19.797 12.086 1 98 10 PHE B O 1
ATOM 869 N N . LYS B 1 11 ? 7.664 20.156 13.148 1 97.31 11 LYS B N 1
ATOM 870 C CA . LYS B 1 11 ? 7.141 19.656 14.414 1 97.31 11 LYS B CA 1
ATOM 871 C C . LYS B 1 11 ? 5.957 20.484 14.891 1 97.31 11 LYS B C 1
ATOM 873 O O . LYS B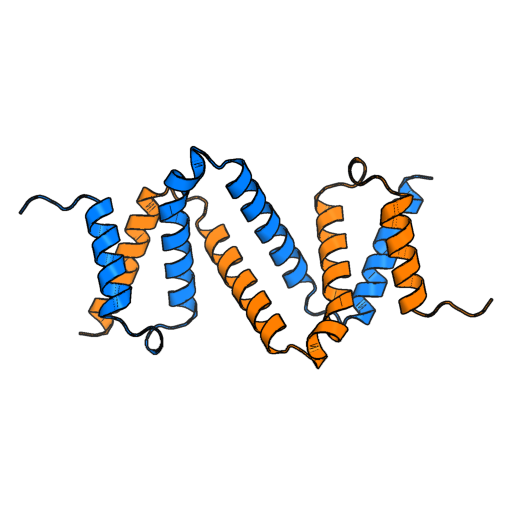 1 11 ? 4.973 19.938 15.398 1 97.31 11 LYS B O 1
ATOM 878 N N . GLU B 1 12 ? 6.102 21.781 14.781 1 97.69 12 GLU B N 1
ATOM 879 C CA . GLU B 1 12 ? 5 22.656 15.148 1 97.69 12 GLU B CA 1
ATOM 880 C C . GLU B 1 12 ? 3.762 22.375 14.297 1 97.69 12 GLU B C 1
ATOM 882 O O . GLU B 1 12 ? 2.641 22.359 14.812 1 97.69 12 GLU B O 1
ATOM 887 N N . ALA B 1 13 ? 3.971 22.219 12.984 1 97.94 13 ALA B N 1
ATOM 888 C CA . ALA B 1 13 ? 2.854 21.922 12.094 1 97.94 13 ALA B CA 1
ATOM 889 C C . ALA B 1 13 ? 2.152 20.625 12.523 1 97.94 13 ALA B C 1
ATOM 891 O O . ALA B 1 13 ? 0.923 20.547 12.484 1 97.94 13 ALA B O 1
ATOM 892 N N . ILE B 1 14 ? 2.943 19.641 12.938 1 97.69 14 ILE B N 1
ATOM 893 C CA . ILE B 1 14 ? 2.381 18.375 13.422 1 97.69 14 ILE B CA 1
ATOM 894 C C . ILE B 1 14 ? 1.523 18.641 14.656 1 97.69 14 ILE B C 1
ATOM 896 O O . ILE B 1 14 ? 0.417 18.109 14.781 1 97.69 14 ILE B O 1
ATOM 900 N N . ARG B 1 15 ? 2.047 19.422 15.562 1 97.75 15 ARG B N 1
ATOM 901 C CA . ARG B 1 15 ? 1.312 19.766 16.781 1 97.75 15 ARG B CA 1
ATOM 902 C C . ARG B 1 15 ? -0.009 20.438 16.438 1 97.75 15 ARG B C 1
ATOM 904 O O . ARG B 1 15 ? -1.051 20.109 17.016 1 97.75 15 ARG B O 1
ATOM 911 N N . ILE B 1 16 ? 0.025 21.391 15.555 1 97.5 16 ILE B N 1
ATOM 912 C CA . ILE B 1 16 ? -1.168 22.109 15.125 1 97.5 16 ILE B CA 1
ATOM 913 C C . ILE B 1 16 ? -2.186 21.141 14.555 1 97.5 16 ILE B C 1
ATOM 915 O O . ILE B 1 16 ? -3.367 21.172 14.906 1 97.5 16 ILE B O 1
ATOM 919 N N . ALA B 1 17 ? -1.744 20.25 13.641 1 97.06 17 ALA B N 1
ATOM 920 C CA . ALA B 1 17 ? -2.617 19.266 13.016 1 97.06 17 ALA B CA 1
ATOM 921 C C . ALA B 1 17 ? -3.33 18.422 14.078 1 97.06 17 ALA B C 1
ATOM 923 O O . ALA B 1 17 ? -4.516 18.125 13.938 1 97.06 17 ALA B O 1
ATOM 924 N N . ASN B 1 18 ? -2.572 18.062 15.141 1 96.69 18 ASN B N 1
ATOM 925 C CA . ASN B 1 18 ? -3.088 17.156 16.156 1 96.69 18 ASN B CA 1
ATOM 926 C C . ASN B 1 18 ? -3.982 17.891 17.156 1 96.69 18 ASN B C 1
ATOM 928 O O . ASN B 1 18 ? -4.961 17.312 17.656 1 96.69 18 ASN B O 1
ATOM 932 N N . GLU B 1 19 ? -3.695 19.109 17.375 1 96.5 19 GLU B N 1
ATOM 933 C CA . GLU B 1 19 ? -4.332 19.781 18.516 1 96.5 19 GLU B CA 1
ATOM 934 C C . GLU B 1 19 ? -5.402 20.75 18.031 1 96.5 19 GLU B C 1
ATOM 936 O O . GLU B 1 19 ? -6.371 21.016 18.75 1 96.5 19 GLU B O 1
ATOM 941 N N . GLN B 1 20 ? -5.223 21.328 16.891 1 96.19 20 GLN B N 1
ATOM 942 C CA . GLN B 1 20 ? -6.051 22.469 16.531 1 96.19 20 GLN B CA 1
ATOM 943 C C . GLN B 1 20 ? -6.965 22.156 15.352 1 96.19 20 GLN B C 1
ATOM 945 O O . GLN B 1 20 ? -7.91 22.891 15.07 1 96.19 20 GLN B O 1
ATOM 950 N N . ILE B 1 21 ? -6.742 21.109 14.609 1 96.75 21 ILE B N 1
ATOM 951 C CA . ILE B 1 21 ? -7.527 20.781 13.43 1 96.75 21 ILE B CA 1
ATOM 952 C C . ILE B 1 21 ? -8.203 19.438 13.617 1 96.75 21 ILE B C 1
ATOM 954 O O . ILE B 1 21 ? -7.562 18.391 13.484 1 96.75 21 ILE B O 1
ATOM 958 N N . PRO B 1 22 ? -9.477 19.438 13.891 1 95.5 22 PRO B N 1
ATOM 959 C CA . PRO B 1 22 ? -10.164 18.156 14.008 1 95.5 22 PRO B CA 1
ATOM 960 C C . PRO B 1 22 ? -10.109 17.328 12.727 1 95.5 22 PRO B C 1
ATOM 962 O O . PRO B 1 22 ? -10.43 17.844 11.648 1 95.5 22 PRO B O 1
ATOM 965 N N . LYS B 1 23 ? -9.758 16.094 12.844 1 94.25 23 LYS B N 1
ATOM 966 C CA . LYS B 1 23 ? -9.609 15.203 11.688 1 94.25 23 LYS B CA 1
ATOM 967 C C . LYS B 1 23 ? -10.891 15.148 10.867 1 94.25 23 LYS B C 1
ATOM 969 O O . LYS B 1 23 ? -10.836 15.117 9.633 1 94.25 23 LYS B O 1
ATOM 974 N N . THR B 1 24 ? -12.055 15.172 11.555 1 94.88 24 THR B N 1
ATOM 975 C CA . THR B 1 24 ? -13.352 15.039 10.914 1 94.88 24 THR B CA 1
ATOM 976 C C . THR B 1 24 ? -13.648 16.25 10.039 1 94.88 24 THR B C 1
ATOM 978 O O . THR B 1 24 ? -14.531 16.203 9.172 1 94.88 24 THR B O 1
ATOM 981 N N . SER B 1 25 ? -12.961 17.328 10.273 1 95.62 25 SER B N 1
ATOM 982 C CA . SER B 1 25 ? -13.203 18.547 9.508 1 95.62 25 SER B CA 1
ATOM 983 C C . SER B 1 25 ? -12.336 18.594 8.25 1 95.62 25 SER B C 1
ATOM 985 O O . SER B 1 25 ? -12.484 19.5 7.422 1 95.62 25 SER B O 1
ATOM 987 N N . VAL B 1 26 ? -11.398 17.703 8.055 1 96.94 26 VAL B N 1
ATOM 988 C CA . VAL B 1 26 ? -10.469 17.656 6.934 1 96.94 26 VAL B CA 1
ATOM 989 C C . VAL B 1 26 ? -10.953 16.656 5.895 1 96.94 26 VAL B C 1
ATOM 991 O O . VAL B 1 26 ? -11.164 15.477 6.215 1 96.94 26 VAL B O 1
ATOM 994 N N . PRO B 1 27 ? -11.148 17.078 4.648 1 95.81 27 PRO B N 1
ATOM 995 C CA . PRO B 1 27 ? -11.531 16.141 3.594 1 95.81 27 PRO B CA 1
ATOM 996 C C . PRO B 1 27 ? -10.555 14.969 3.469 1 95.81 27 PRO B C 1
ATOM 998 O O . PRO B 1 27 ? -9.352 15.141 3.672 1 95.81 27 PRO B O 1
ATOM 1001 N N . GLN B 1 28 ? -11.039 13.797 3.127 1 94.31 28 GLN B N 1
ATOM 1002 C CA . GLN B 1 28 ? -10.258 12.57 3.074 1 94.31 28 GLN B CA 1
ATOM 1003 C C . GLN B 1 28 ? -9.062 12.711 2.133 1 94.31 28 GLN B C 1
ATOM 1005 O O . GLN B 1 28 ? -7.984 12.188 2.408 1 94.31 28 GLN B O 1
ATOM 1010 N N . ASP B 1 29 ? -9.258 13.375 1.014 1 95.62 29 ASP B N 1
ATOM 1011 C CA . ASP B 1 29 ? -8.172 13.531 0.045 1 95.62 29 ASP B CA 1
ATOM 1012 C C . ASP B 1 29 ? -7.035 14.367 0.622 1 95.62 29 ASP B C 1
ATOM 1014 O O . ASP B 1 29 ? -5.863 14.094 0.367 1 95.62 29 ASP B O 1
ATOM 1018 N N . VAL B 1 30 ? -7.434 15.414 1.428 1 97.06 30 VAL B N 1
ATOM 1019 C CA . VAL B 1 30 ? -6.418 16.25 2.053 1 97.06 30 VAL B CA 1
ATOM 1020 C C . VAL B 1 30 ? -5.711 15.469 3.16 1 97.06 30 VAL B C 1
ATOM 1022 O O . VAL B 1 30 ? -4.496 15.594 3.334 1 97.06 30 VAL B O 1
ATOM 1025 N N . GLN B 1 31 ? -6.449 14.617 3.861 1 97.44 31 GLN B N 1
ATOM 1026 C CA . GLN B 1 31 ? -5.84 13.766 4.879 1 97.44 31 GLN B CA 1
ATOM 1027 C C . GLN B 1 31 ? -4.777 12.859 4.273 1 97.44 31 GLN B C 1
ATOM 1029 O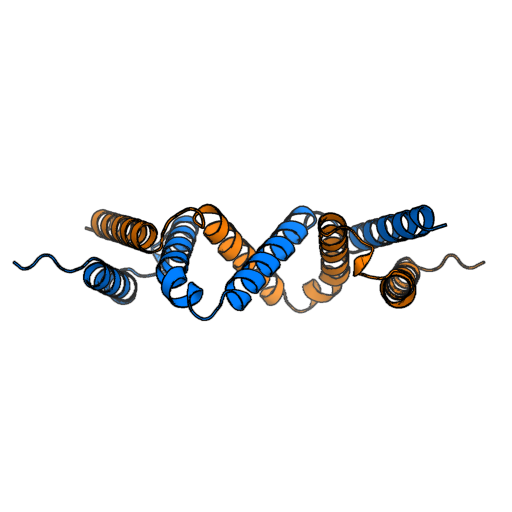 O . GLN B 1 31 ? -3.701 12.688 4.848 1 97.44 31 GLN B O 1
ATOM 1034 N N . LEU B 1 32 ? -5.055 12.359 3.104 1 97.06 32 LEU B N 1
ATOM 1035 C CA . LEU B 1 32 ? -4.129 11.461 2.424 1 97.06 32 LEU B CA 1
ATOM 1036 C C . LEU B 1 32 ? -2.875 12.203 1.98 1 97.06 32 LEU B C 1
ATOM 1038 O O . LEU B 1 32 ? -1.764 11.68 2.09 1 97.06 32 LEU B O 1
ATOM 1042 N N . VAL B 1 33 ? -3.078 13.406 1.501 1 97.38 33 VAL B N 1
ATOM 1043 C CA . VAL B 1 33 ? -1.96 14.227 1.057 1 97.38 33 VAL B CA 1
ATOM 1044 C C . VAL B 1 33 ? -1.053 14.555 2.242 1 97.38 33 VAL B C 1
ATOM 1046 O O . VAL B 1 33 ? 0.172 14.453 2.139 1 97.38 33 VAL B O 1
ATOM 1049 N N . LEU B 1 34 ? -1.684 14.906 3.346 1 98.31 34 LEU B N 1
ATOM 1050 C CA . LEU B 1 34 ? -0.925 15.211 4.555 1 98.31 34 LEU B CA 1
ATOM 1051 C C . LEU B 1 34 ? -0.153 13.992 5.035 1 98.31 34 LEU B C 1
ATOM 1053 O O . LEU B 1 34 ? 1.017 14.094 5.41 1 98.31 34 LEU B O 1
ATOM 1057 N N . TYR B 1 35 ? -0.802 12.867 5 1 97.5 35 TYR B N 1
ATOM 1058 C CA . TYR B 1 35 ? -0.141 11.617 5.34 1 97.5 35 TYR B CA 1
ATOM 1059 C C . TYR B 1 35 ? 1.089 11.391 4.469 1 97.5 35 TYR B C 1
ATOM 1061 O O . TYR B 1 35 ? 2.16 11.047 4.973 1 97.5 35 TYR B O 1
ATOM 1069 N N . ALA B 1 36 ? 0.935 11.531 3.221 1 97.44 36 ALA B N 1
ATOM 1070 C CA . ALA B 1 36 ? 2.008 11.281 2.262 1 97.44 36 ALA B CA 1
ATOM 1071 C C . ALA B 1 36 ? 3.217 12.164 2.543 1 97.44 36 ALA B C 1
ATOM 1073 O O . ALA B 1 36 ? 4.348 11.68 2.604 1 97.44 36 ALA B O 1
ATOM 1074 N N . TYR B 1 37 ? 2.955 13.484 2.736 1 97.94 37 TYR B N 1
ATOM 1075 C CA . TYR B 1 37 ? 4.047 14.406 3.025 1 97.94 37 TYR B CA 1
ATOM 1076 C C . TYR B 1 37 ? 4.695 14.078 4.367 1 97.94 37 TYR B C 1
ATOM 1078 O O . TYR B 1 37 ? 5.918 14.125 4.496 1 97.94 37 TYR B O 1
ATOM 1086 N N . TYR B 1 38 ? 3.883 13.758 5.371 1 97.44 38 TYR B N 1
ATOM 1087 C CA . TYR B 1 38 ? 4.395 13.398 6.688 1 97.44 38 TYR B CA 1
ATOM 1088 C C . TYR B 1 38 ? 5.324 12.195 6.598 1 97.44 38 TYR B C 1
ATOM 1090 O O . TYR B 1 38 ? 6.449 12.234 7.105 1 97.44 38 TYR B O 1
ATOM 1098 N N . LYS B 1 39 ? 4.777 11.195 5.938 1 93.94 39 LYS B N 1
ATOM 1099 C CA . LYS B 1 39 ? 5.551 9.969 5.777 1 93.94 39 LYS B CA 1
ATOM 1100 C C . LYS B 1 39 ? 6.852 10.234 5.02 1 93.94 39 LYS B C 1
ATOM 1102 O O . LYS B 1 39 ? 7.914 9.766 5.422 1 93.94 39 LYS B O 1
ATOM 1107 N N . GLN B 1 40 ? 6.832 10.969 3.938 1 94.94 40 GLN B N 1
ATOM 1108 C CA . GLN B 1 40 ? 8 11.273 3.117 1 94.94 40 GLN B CA 1
ATOM 1109 C C . GLN B 1 40 ? 9 12.141 3.879 1 94.94 40 GLN B C 1
ATOM 1111 O O . GLN B 1 40 ? 10.211 12.016 3.686 1 94.94 40 GLN B O 1
ATOM 1116 N N . ALA B 1 41 ? 8.508 13 4.75 1 96.25 41 ALA B N 1
ATOM 1117 C CA . ALA B 1 41 ? 9.352 13.875 5.559 1 96.25 41 ALA B CA 1
ATOM 1118 C C . ALA B 1 41 ? 10.227 13.055 6.508 1 96.25 41 ALA B C 1
ATOM 1120 O O . ALA B 1 41 ? 11.32 13.484 6.875 1 96.25 41 ALA B O 1
ATOM 1121 N N . LEU B 1 42 ? 9.75 11.906 6.859 1 91.81 42 LEU B N 1
ATOM 1122 C CA . LEU B 1 42 ? 10.461 11.062 7.812 1 91.81 42 LEU B CA 1
ATOM 1123 C C . LEU B 1 42 ? 11.391 10.094 7.094 1 91.81 42 LEU B C 1
ATOM 1125 O O . LEU B 1 42 ? 12.133 9.352 7.734 1 91.81 42 LEU B O 1
ATOM 1129 N N . SER B 1 43 ? 11.359 10.039 5.766 1 85.06 43 SER B N 1
ATOM 1130 C CA . SER B 1 43 ? 12.023 9.016 4.973 1 85.06 43 SER B CA 1
ATOM 1131 C C . SER B 1 43 ? 13.539 9.086 5.125 1 85.06 43 SER B C 1
ATOM 1133 O O . SER B 1 43 ? 14.234 8.078 4.988 1 85.06 43 SER B O 1
ATOM 1135 N N . GLU B 1 44 ? 14.18 10.352 5.145 1 72.88 44 GLU B N 1
ATOM 1136 C CA . GLU B 1 44 ? 15.625 10.438 5.34 1 72.88 44 GLU B CA 1
ATOM 1137 C C . GLU B 1 44 ? 16.047 9.781 6.652 1 72.88 44 GLU B C 1
ATOM 1139 O O . GLU B 1 44 ? 17.125 9.195 6.742 1 72.88 44 GLU B O 1
ATOM 1144 N N . ASN B 1 45 ? 15.273 9.977 7.582 1 66.81 45 ASN B N 1
ATOM 1145 C CA . ASN B 1 45 ? 15.555 9.305 8.844 1 66.81 45 ASN B CA 1
ATOM 1146 C C . ASN B 1 45 ? 15.438 7.789 8.719 1 66.81 45 ASN B C 1
ATOM 1148 O O . ASN B 1 45 ? 16.141 7.043 9.398 1 66.81 45 ASN B O 1
ATOM 1152 N N . ILE B 1 46 ? 14.688 7.352 7.77 1 60.25 46 ILE B N 1
ATOM 1153 C CA . ILE B 1 46 ? 14.453 5.938 7.504 1 60.25 46 ILE B CA 1
ATOM 1154 C C . ILE B 1 46 ? 15.555 5.395 6.594 1 60.25 46 ILE B C 1
ATOM 1156 O O . ILE B 1 46 ? 16 4.258 6.762 1 60.25 46 ILE B O 1
ATOM 1160 N N . SER B 1 47 ? 16.031 6.238 5.645 1 58 47 SER B N 1
ATOM 1161 C CA . SER B 1 47 ? 16.969 5.836 4.605 1 58 47 SER B CA 1
ATOM 1162 C C . SER B 1 47 ? 18.312 5.418 5.203 1 58 47 SER B C 1
ATOM 1164 O O . SER B 1 47 ? 18.922 4.461 4.734 1 58 47 SER B O 1
ATOM 1166 N N . TYR B 1 48 ? 18.891 6.254 6.137 1 53.88 48 TYR B N 1
ATOM 1167 C CA . TYR B 1 48 ? 20.219 5.91 6.617 1 53.88 48 TYR B CA 1
ATOM 1168 C C . TYR B 1 48 ? 20.266 4.469 7.109 1 53.88 48 TYR B C 1
ATOM 1170 O O . TYR B 1 48 ? 21.266 3.77 6.902 1 53.88 48 TYR B O 1
ATOM 1178 N N . ASN B 1 49 ? 19.406 4.18 7.902 1 52.91 49 ASN B N 1
ATOM 1179 C CA . ASN B 1 49 ? 19.562 2.881 8.555 1 52.91 49 ASN B CA 1
ATOM 1180 C C . ASN B 1 49 ? 18.859 1.776 7.758 1 52.91 49 ASN B C 1
ATOM 1182 O O . ASN B 1 49 ? 19.156 0.594 7.949 1 52.91 49 ASN B O 1
ATOM 1186 N N . HIS B 1 50 ? 17.781 1.995 6.809 1 58.69 50 HIS B N 1
ATOM 1187 C CA . HIS B 1 50 ? 17.016 0.787 6.547 1 58.69 50 HIS B CA 1
ATOM 1188 C C . HIS B 1 50 ? 16.703 0.636 5.059 1 58.69 50 HIS B C 1
ATOM 1190 O O . HIS B 1 50 ? 15.547 0.692 4.645 1 58.69 50 HIS B O 1
ATOM 1196 N N . HIS B 1 51 ? 17.703 0.803 4.219 1 60.06 51 HIS B N 1
ATOM 1197 C CA . HIS B 1 51 ? 17.531 0.455 2.814 1 60.06 51 HIS B CA 1
ATOM 1198 C C . HIS B 1 51 ? 16.531 -0.688 2.648 1 60.06 51 HIS B C 1
ATOM 1200 O O . HIS B 1 51 ? 15.672 -0.646 1.767 1 60.06 51 HIS B O 1
ATOM 1206 N N . GLY B 1 52 ? 16.641 -1.592 3.57 1 64.69 52 GLY B N 1
ATOM 1207 C CA . GLY B 1 52 ? 15.742 -2.742 3.531 1 64.69 52 GLY B CA 1
ATOM 1208 C C . GLY B 1 52 ? 14.289 -2.375 3.738 1 64.69 52 GLY B C 1
ATOM 1209 O O . GLY B 1 52 ? 13.406 -2.912 3.064 1 64.69 52 GLY B O 1
ATOM 1210 N N . TYR B 1 53 ? 14.117 -1.41 4.574 1 66.12 53 TYR B N 1
ATOM 1211 C CA . TYR B 1 53 ? 12.758 -1.005 4.906 1 66.12 53 TYR B CA 1
ATOM 1212 C C . TYR B 1 53 ? 12.102 -0.295 3.729 1 66.12 53 TYR B C 1
ATOM 1214 O O . TYR B 1 53 ? 10.953 -0.589 3.381 1 66.12 53 TYR B O 1
ATOM 1222 N N . GLU B 1 54 ? 12.852 0.604 3.076 1 67.56 54 GLU B N 1
ATOM 1223 C CA . GLU B 1 54 ? 12.336 1.301 1.901 1 67.56 54 GLU B CA 1
ATOM 1224 C C . GLU B 1 54 ? 11.992 0.32 0.784 1 67.56 54 GLU B C 1
ATOM 1226 O O . GLU B 1 54 ? 10.961 0.465 0.117 1 67.56 54 GLU B O 1
ATOM 1231 N N . SER B 1 55 ? 12.836 -0.702 0.737 1 76.69 5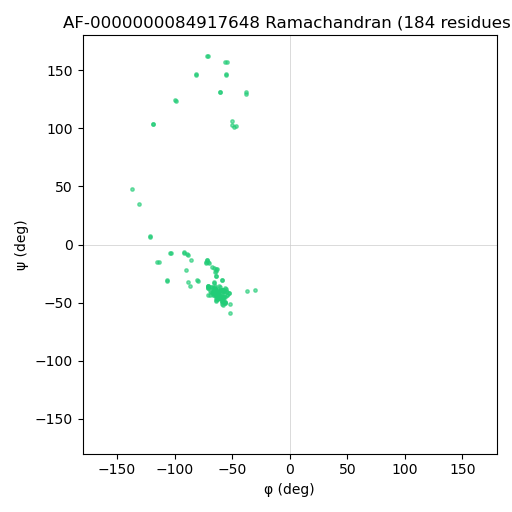5 SER B N 1
ATOM 1232 C CA . SER B 1 55 ? 12.578 -1.716 -0.28 1 76.69 55 SER B CA 1
ATOM 1233 C C . SER B 1 55 ? 11.305 -2.494 0.024 1 76.69 55 SER B C 1
ATOM 1235 O O . SER B 1 55 ? 10.477 -2.715 -0.863 1 76.69 55 SER B O 1
ATOM 1237 N N . ASP B 1 56 ? 11.133 -2.697 1.257 1 84.75 56 ASP B N 1
ATOM 1238 C CA . ASP B 1 56 ? 9.953 -3.455 1.677 1 84.75 56 ASP B CA 1
ATOM 1239 C C . ASP B 1 56 ? 8.68 -2.637 1.491 1 84.75 56 ASP B C 1
ATOM 1241 O O . ASP B 1 56 ? 7.648 -3.17 1.075 1 84.75 56 ASP B O 1
ATOM 1245 N N . GLU B 1 57 ? 8.844 -1.372 1.735 1 83.81 57 GLU B N 1
ATOM 1246 C CA . GLU B 1 57 ? 7.684 -0.501 1.578 1 83.81 57 GLU B CA 1
ATOM 1247 C C . GLU B 1 57 ? 7.32 -0.329 0.106 1 83.81 57 GLU B C 1
ATOM 1249 O O . GLU B 1 57 ? 6.141 -0.29 -0.246 1 83.81 57 GLU B O 1
ATOM 1254 N N . LEU B 1 58 ? 8.359 -0.261 -0.661 1 87 58 LEU B N 1
ATOM 1255 C CA . LEU B 1 58 ? 8.125 -0.145 -2.096 1 87 58 LEU B CA 1
ATOM 1256 C C . LEU B 1 58 ? 7.473 -1.41 -2.643 1 87 58 LEU B C 1
ATOM 1258 O O . LEU B 1 58 ? 6.531 -1.335 -3.436 1 87 58 LEU B O 1
ATOM 1262 N N . ILE B 1 59 ? 7.945 -2.5 -2.162 1 88.5 59 ILE B N 1
ATOM 1263 C CA . ILE B 1 59 ? 7.391 -3.775 -2.598 1 88.5 59 ILE B CA 1
ATOM 1264 C C . ILE B 1 59 ? 5.926 -3.873 -2.166 1 88.5 59 ILE B C 1
ATOM 1266 O O . ILE B 1 59 ? 5.062 -4.25 -2.961 1 88.5 59 ILE B O 1
ATOM 1270 N N . THR B 1 60 ? 5.684 -3.449 -1.024 1 90 60 THR B N 1
ATOM 1271 C CA . THR B 1 60 ? 4.316 -3.457 -0.513 1 90 60 THR B CA 1
ATOM 1272 C C . THR B 1 60 ? 3.42 -2.551 -1.353 1 90 60 THR B C 1
ATOM 1274 O O . THR B 1 60 ? 2.303 -2.932 -1.707 1 90 60 THR B O 1
ATOM 1277 N N . ALA B 1 61 ? 3.916 -1.434 -1.685 1 88.94 61 ALA B N 1
ATOM 1278 C CA . ALA B 1 61 ? 3.15 -0.502 -2.508 1 88.94 61 ALA B CA 1
ATOM 1279 C C . ALA B 1 61 ? 2.844 -1.104 -3.877 1 88.94 61 ALA B C 1
ATOM 1281 O O . ALA B 1 61 ? 1.717 -1.005 -4.367 1 88.94 61 ALA B O 1
ATOM 1282 N N . PHE B 1 62 ? 3.822 -1.76 -4.457 1 92 62 PHE B N 1
ATOM 1283 C CA . PHE B 1 62 ? 3.633 -2.377 -5.766 1 92 62 PHE B CA 1
ATOM 1284 C C . PHE B 1 62 ? 2.568 -3.467 -5.703 1 92 62 PHE B C 1
ATOM 1286 O O . PHE B 1 62 ? 1.698 -3.543 -6.57 1 92 62 PHE B O 1
ATOM 1293 N N . LYS B 1 63 ? 2.678 -4.215 -4.637 1 93.62 63 LYS B N 1
ATOM 1294 C CA . LYS B 1 63 ? 1.708 -5.293 -4.457 1 93.62 63 LYS B CA 1
ATOM 1295 C C . LYS B 1 63 ? 0.297 -4.738 -4.285 1 93.62 63 LYS B C 1
ATOM 1297 O O . LYS B 1 63 ? -0.644 -5.207 -4.93 1 93.62 63 LYS B O 1
ATOM 1302 N N . GLN B 1 64 ? 0.194 -3.773 -3.537 1 91.19 64 GLN B N 1
ATOM 1303 C CA . GLN B 1 64 ? -1.114 -3.184 -3.277 1 91.19 64 GLN B CA 1
ATOM 1304 C C . GLN B 1 64 ? -1.692 -2.547 -4.539 1 91.19 64 GLN B C 1
ATOM 1306 O O . GLN B 1 64 ? -2.891 -2.658 -4.801 1 91.19 64 GLN B O 1
ATOM 1311 N N . ASN B 1 65 ? -0.85 -1.879 -5.191 1 92.12 65 ASN B N 1
ATOM 1312 C CA . ASN B 1 65 ? -1.288 -1.255 -6.438 1 92.12 65 ASN B CA 1
ATOM 1313 C C . ASN B 1 65 ? -1.734 -2.295 -7.461 1 92.12 65 ASN B C 1
ATOM 1315 O O . ASN B 1 65 ? -2.742 -2.107 -8.141 1 92.12 65 ASN B O 1
ATOM 1319 N N . ALA B 1 66 ? -0.99 -3.348 -7.598 1 94.62 66 ALA B N 1
ATOM 1320 C CA . ALA B 1 66 ? -1.368 -4.434 -8.5 1 94.62 66 ALA B CA 1
ATOM 1321 C C . ALA B 1 66 ? -2.73 -5.012 -8.117 1 94.62 66 ALA B C 1
ATOM 1323 O O . ALA B 1 66 ? -3.568 -5.262 -8.992 1 94.62 66 ALA B O 1
ATOM 1324 N N . TRP B 1 67 ? -2.922 -5.168 -6.883 1 94.06 67 TRP B N 1
ATOM 1325 C CA . TRP B 1 67 ? -4.191 -5.711 -6.406 1 94.06 67 TRP B CA 1
ATOM 1326 C C . TRP B 1 67 ? -5.336 -4.75 -6.695 1 94.06 67 TRP B C 1
ATOM 1328 O O . TRP B 1 67 ? -6.414 -5.168 -7.129 1 94.06 67 TRP B O 1
ATOM 1338 N N . MET B 1 68 ? -5.082 -3.498 -6.5 1 91.25 68 MET B N 1
ATOM 1339 C CA . MET B 1 68 ? -6.113 -2.502 -6.77 1 91.25 68 MET B CA 1
ATOM 1340 C C . MET B 1 68 ? -6.57 -2.566 -8.227 1 91.25 68 MET B C 1
ATOM 1342 O O . MET B 1 68 ? -7.742 -2.328 -8.523 1 91.25 68 MET B O 1
ATOM 1346 N N . GLN B 1 69 ? -5.719 -2.932 -9.109 1 94.25 69 GLN B N 1
ATOM 1347 C CA . GLN B 1 69 ? -6.012 -2.967 -10.539 1 94.25 69 GLN B CA 1
ATOM 1348 C C . GLN B 1 69 ? -6.941 -4.125 -10.883 1 94.25 69 GLN B C 1
ATOM 1350 O O . GLN B 1 69 ? -7.57 -4.133 -11.945 1 94.25 69 GLN B O 1
ATOM 1355 N N . VAL B 1 70 ? -7.098 -5.074 -10.008 1 95.75 70 VAL B N 1
ATOM 1356 C CA . VAL B 1 70 ? -7.891 -6.25 -10.344 1 95.75 70 VAL B CA 1
ATOM 1357 C C . VAL B 1 70 ? -9.047 -6.395 -9.359 1 95.75 70 VAL B C 1
ATOM 1359 O O . VAL B 1 70 ? -9.75 -7.406 -9.367 1 95.75 70 VAL B O 1
ATOM 1362 N N . ARG B 1 71 ? -9.242 -5.453 -8.516 1 91.62 71 ARG B N 1
ATOM 1363 C CA . ARG B 1 71 ? -10.266 -5.512 -7.48 1 91.62 71 ARG B CA 1
ATOM 1364 C C . ARG B 1 71 ? -11.664 -5.555 -8.094 1 91.62 71 ARG B C 1
ATOM 1366 O O . ARG B 1 71 ? -12.633 -5.91 -7.422 1 91.62 71 ARG B O 1
ATOM 1373 N N . HIS B 1 72 ? -11.758 -5.102 -9.352 1 94.25 72 HIS B N 1
ATOM 1374 C CA . HIS B 1 72 ? -13.055 -5.113 -10.023 1 94.25 72 HIS B CA 1
ATOM 1375 C C . HIS B 1 72 ? -13.484 -6.531 -10.375 1 94.25 72 HIS B C 1
ATOM 1377 O O . HIS B 1 72 ? -14.648 -6.773 -10.695 1 94.25 72 HIS B O 1
ATOM 1383 N N . LEU B 1 73 ? -12.625 -7.477 -10.312 1 96.06 73 LEU B N 1
ATOM 1384 C CA . LEU B 1 73 ? -12.906 -8.875 -10.625 1 96.06 73 LEU B CA 1
ATOM 1385 C C . LEU B 1 73 ? -13.562 -9.57 -9.438 1 96.06 73 LEU B C 1
ATOM 1387 O O . LEU B 1 73 ? -13.25 -9.266 -8.281 1 96.06 73 LEU B O 1
ATOM 1391 N N . THR B 1 74 ? -14.453 -10.5 -9.711 1 94.12 74 THR B N 1
ATOM 1392 C CA . THR B 1 74 ? -14.93 -11.398 -8.672 1 94.12 74 THR B CA 1
ATOM 1393 C C . THR B 1 74 ? -13.844 -12.391 -8.266 1 94.12 74 THR B C 1
ATOM 1395 O O . THR B 1 74 ? -12.852 -12.562 -8.984 1 94.12 74 THR B O 1
ATOM 1398 N N . ALA B 1 75 ? -14.039 -12.984 -7.117 1 94.75 75 ALA B N 1
ATOM 1399 C CA . ALA B 1 75 ? -13.094 -14.008 -6.676 1 94.75 75 ALA B CA 1
ATOM 1400 C C . ALA B 1 75 ? -12.938 -15.102 -7.73 1 94.75 75 ALA B C 1
ATOM 1402 O O . ALA B 1 75 ? -11.828 -15.555 -8.008 1 94.75 75 ALA B O 1
ATOM 1403 N N . ASP B 1 76 ? -14.008 -15.539 -8.312 1 96.62 76 ASP B N 1
ATOM 1404 C CA . ASP B 1 76 ? -13.969 -16.609 -9.305 1 96.62 76 ASP B CA 1
ATOM 1405 C C . ASP B 1 76 ? -13.219 -16.156 -10.555 1 96.62 76 ASP B C 1
ATOM 1407 O O . ASP B 1 76 ? -12.43 -16.922 -11.117 1 96.62 76 ASP B O 1
ATOM 1411 N N . GLU B 1 77 ? -13.438 -14.938 -10.969 1 97.62 77 GLU B N 1
ATOM 1412 C CA . GLU B 1 77 ? -12.711 -14.406 -12.117 1 97.62 77 GLU B CA 1
ATOM 1413 C C . GLU B 1 77 ? -11.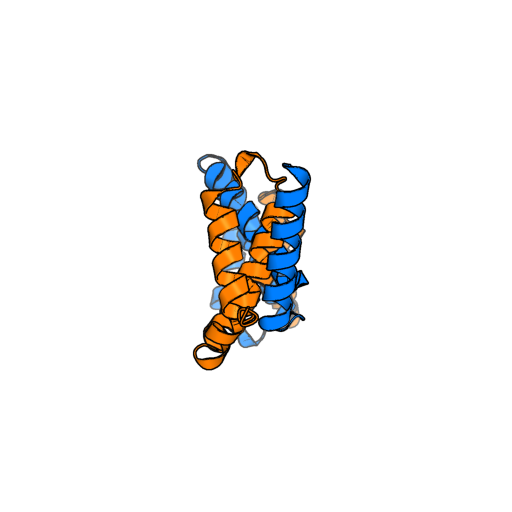211 -14.359 -11.844 1 97.62 77 GLU B C 1
ATOM 1415 O O . GLU B 1 77 ? -10.398 -14.688 -12.719 1 97.62 77 GLU B O 1
ATOM 1420 N N . ALA B 1 78 ? -10.875 -13.977 -10.664 1 98 78 ALA B N 1
ATOM 1421 C CA . ALA B 1 78 ? -9.461 -13.898 -10.289 1 98 78 ALA B CA 1
ATOM 1422 C C . ALA B 1 78 ? -8.82 -15.281 -10.273 1 98 78 ALA B C 1
ATOM 1424 O O . ALA B 1 78 ? -7.676 -15.438 -10.711 1 98 78 ALA B O 1
ATOM 1425 N N . LYS B 1 79 ? -9.531 -16.219 -9.75 1 98 79 LYS B N 1
ATOM 1426 C CA . LYS B 1 79 ? -9.023 -17.578 -9.789 1 98 79 LYS B CA 1
ATOM 1427 C C . LYS B 1 79 ? -8.711 -18.016 -11.211 1 98 79 LYS B C 1
ATOM 1429 O O . LYS B 1 79 ? -7.645 -18.594 -11.469 1 98 79 LYS B O 1
ATOM 1434 N N . GLU B 1 80 ? -9.625 -17.734 -12.117 1 98.5 80 GLU B N 1
ATOM 1435 C CA . GLU B 1 80 ? -9.438 -18.109 -13.516 1 98.5 80 GLU B CA 1
ATOM 1436 C C . GLU B 1 80 ? -8.203 -17.453 -14.109 1 98.5 80 GLU B C 1
ATOM 1438 O O . GLU B 1 80 ? -7.41 -18.094 -14.797 1 98.5 80 GLU B O 1
ATOM 1443 N N . LYS B 1 81 ? -8.078 -16.234 -13.844 1 98.56 81 LYS B N 1
ATOM 1444 C CA . LYS B 1 81 ? -6.938 -15.5 -14.383 1 98.56 81 LYS B CA 1
ATOM 1445 C C . LYS B 1 81 ? -5.629 -16 -13.789 1 98.56 81 LYS B C 1
ATOM 1447 O O . LYS B 1 81 ? -4.621 -16.109 -14.484 1 98.56 81 LYS B O 1
ATOM 1452 N N . TYR B 1 82 ? -5.66 -16.266 -12.484 1 98.56 82 TYR B N 1
ATOM 1453 C CA . TYR B 1 82 ? -4.488 -16.859 -11.859 1 98.56 82 TYR B CA 1
ATOM 1454 C C . TYR B 1 82 ? -4.09 -18.156 -12.555 1 98.56 82 TYR B C 1
ATOM 1456 O O . TYR B 1 82 ? -2.928 -18.328 -12.93 1 98.56 82 TYR B O 1
ATOM 1464 N N . ILE B 1 83 ? -5.02 -19.031 -12.742 1 98.56 83 ILE B N 1
ATOM 1465 C CA . ILE B 1 83 ? -4.797 -20.328 -13.375 1 98.56 83 ILE B CA 1
ATOM 1466 C C . ILE B 1 83 ? -4.227 -20.141 -14.773 1 98.56 83 ILE B C 1
ATOM 1468 O O . ILE B 1 83 ? -3.266 -20.812 -15.164 1 98.56 83 ILE B O 1
ATOM 1472 N N . GLU B 1 84 ? -4.809 -19.219 -15.523 1 98.5 84 GLU B N 1
ATOM 1473 C CA . GLU B 1 84 ? -4.352 -18.938 -16.875 1 98.5 84 GLU B CA 1
ATOM 1474 C C . GLU B 1 84 ? -2.883 -18.516 -16.891 1 98.5 84 GLU B C 1
ATOM 1476 O O . GLU B 1 84 ? -2.113 -18.969 -17.75 1 98.5 84 GLU B O 1
ATOM 1481 N N . ASN B 1 85 ? -2.51 -17.656 -15.992 1 98.25 85 ASN B N 1
ATOM 1482 C CA . ASN B 1 85 ? -1.126 -17.203 -15.914 1 98.25 85 ASN B CA 1
ATOM 1483 C C . ASN B 1 85 ? -0.175 -18.344 -15.586 1 98.25 85 ASN B C 1
ATOM 1485 O O . ASN B 1 85 ? 0.899 -18.469 -16.172 1 98.25 85 ASN B O 1
ATOM 1489 N N . ILE B 1 86 ? -0.588 -19.172 -14.664 1 98.12 86 ILE B N 1
ATOM 1490 C CA . ILE B 1 86 ? 0.247 -20.312 -14.281 1 98.12 86 ILE B CA 1
ATOM 1491 C C . ILE B 1 86 ? 0.413 -21.25 -15.477 1 98.12 86 ILE B C 1
ATOM 1493 O O . ILE B 1 86 ? 1.519 -21.719 -15.758 1 98.12 86 ILE B O 1
ATOM 1497 N N . ASN B 1 87 ? -0.717 -21.547 -16.156 1 97.44 87 ASN B N 1
ATOM 1498 C CA . ASN B 1 87 ? -0.652 -22.406 -17.344 1 97.44 87 ASN B CA 1
ATOM 1499 C C . ASN B 1 87 ? 0.289 -21.844 -18.391 1 97.44 87 ASN B C 1
ATOM 1501 O O . ASN B 1 87 ? 1.04 -22.594 -19.031 1 97.44 87 ASN B O 1
ATOM 1505 N N . GLN B 1 88 ? 0.259 -20.531 -18.578 1 97.25 88 GLN B N 1
ATOM 1506 C CA . GLN B 1 88 ? 1.151 -19.875 -19.531 1 97.25 88 GLN B CA 1
ATOM 1507 C C . GLN B 1 88 ? 2.611 -20.031 -19.109 1 97.25 88 GLN B C 1
ATOM 1509 O O . GLN B 1 88 ? 3.479 -20.297 -19.953 1 97.25 88 GLN B O 1
ATOM 1514 N N . LEU B 1 89 ? 2.861 -19.859 -17.844 1 96.56 89 LEU B N 1
ATOM 1515 C CA . LEU B 1 89 ? 4.223 -20 -17.328 1 96.56 89 LEU B CA 1
ATOM 1516 C C . LEU B 1 89 ? 4.734 -21.422 -17.547 1 96.56 89 LEU B C 1
ATOM 1518 O O . LEU B 1 89 ? 5.91 -21.609 -17.875 1 96.56 89 LEU B O 1
ATOM 1522 N N . LEU B 1 90 ? 3.893 -22.438 -17.328 1 95.19 90 LEU B N 1
ATOM 1523 C CA . LEU B 1 90 ? 4.262 -23.828 -17.531 1 95.19 90 LEU B CA 1
ATOM 1524 C C . LEU B 1 90 ? 4.566 -24.109 -19 1 95.19 90 LEU B C 1
ATOM 1526 O O . LEU B 1 90 ? 5.523 -24.812 -19.328 1 95.19 90 LEU B O 1
ATOM 1530 N N . LYS B 1 91 ? 3.781 -23.516 -19.844 1 93.88 91 LYS B N 1
ATOM 1531 C CA . LYS B 1 91 ? 3.959 -23.703 -21.281 1 93.88 91 LYS B CA 1
ATOM 1532 C C . LYS B 1 91 ? 5.285 -23.125 -21.75 1 93.88 91 LYS B C 1
ATOM 1534 O O . LYS B 1 91 ? 5.957 -23.703 -22.609 1 93.88 91 LYS B O 1
ATOM 1539 N N . ASP B 1 92 ? 5.672 -21.984 -21.188 1 91.5 92 ASP B N 1
ATOM 1540 C CA . ASP B 1 92 ? 6.906 -21.297 -21.562 1 91.5 92 ASP B CA 1
ATOM 1541 C C . ASP B 1 92 ? 8.133 -22.078 -21.078 1 91.5 92 ASP B C 1
ATOM 1543 O O . ASP B 1 92 ? 9.25 -21.828 -21.547 1 91.5 92 ASP B O 1
ATOM 1547 N N . ARG B 1 93 ? 7.961 -22.984 -20.188 1 88.94 93 ARG B N 1
ATOM 1548 C CA . ARG B 1 93 ? 9.078 -23.719 -19.609 1 88.94 93 ARG B CA 1
ATOM 1549 C C . ARG B 1 93 ? 9.195 -25.125 -20.203 1 88.94 93 ARG B C 1
ATOM 1551 O O . ARG B 1 93 ? 10.156 -25.844 -19.922 1 88.94 93 ARG B O 1
ATOM 1558 N N . GLN B 1 94 ? 8.266 -25.578 -21 1 81.75 94 GLN B N 1
ATOM 1559 C CA . GLN B 1 94 ? 8.367 -26.844 -21.734 1 81.75 94 GLN B CA 1
ATOM 1560 C C . GLN B 1 94 ? 9.234 -26.688 -22.984 1 81.75 94 GLN B C 1
ATOM 1562 O O . GLN B 1 94 ? 9.312 -25.594 -23.562 1 81.75 94 GLN B O 1
#